Protein AF-A0A327NCF7-F1 (afdb_monomer_lite)

Sequence (294 aa):
MFQLGKGQTLTYLNKPFIVSQYIIDYLRSELEKAQFEKASQLAFLPQVDHVIPIYHAEGWQNRRAEEVQQLLDWIKTNCRPDYAPERLEWERNQKAEEQPLFSDKEKLKSSFLDTMLLANRPNRVLISDDMIWYKSSFDQHIVSITSEYFLRTTKNEIFQSSLWLKLVRLNFRGLTLTGDQVYQCFSNNKLLISNTNDFRKSQFSVEARYNPNTRNIITISIFLKNLYADNLKFDYKRQISRDFLLGTLKGVPLNYIEQLKSLIKTGFKFLPLEKEAVCEDIELVLSIIHNSNK

pLDDT: mean 73.12, std 18.42, range [22.61, 97.25]

Radius of gyration: 23.89 Å; chains: 1; bounding box: 50×48×70 Å

Foldseek 3Di:
DADPDPDDDPPPDQQQAEAEVLVLVVLVVQLVCLVPPPDDQWDWDDDPPDIDIDGDDPCNSVVSNVVSVVVSVCCVRRYDYDHLPVVVVVVVVPPDDPDPPDDVVVSVVVRVVRLVSVCPDPPHHREDPPPVPVVPDDDPPDDHQYPQNVCCVPPVVCCVPPVVLVCLLSLPAQHPDALVRLLVLCVVPVDPPDPSRSNVSCLRNQACVGHVDLCSLRSLLSNLLVLLVDPDDPVSSLVVLLVSLLRRCQPPDPVSLVVSLVSLCVSCVVPVVSSVSSVVSNVVSVVVNVVVVD

Organism: NCBI:txid2183553

InterPro domains:
  IPR048987 PIN domain associated with the TPR-GreAB-C-PIN system [PF20698] (8-135)

Secondary structure (DSSP, 8-state):
-----S-----SSSS-EEEEHHHHHHHHHHHHHHHHS---SEEEEE-SS-EEEEEPPTTHHHHHHHHHHHHHHHHHHHEEEE--THHHHHHHHS------TT-HHHHHHHHHHHHHHHHTSTT-------HHHHTTSS-TT--PPPHHHHHHHHSHHHIIIIIHHHHHHTT--S----HHHHHHHHHHT--TT-TT-HHHHHHTTTSTTT---TTHHHHHHHHHHHHHHSS--HHHHHHHHHHHHHHHSTT--HHHHHHHHHHHHHHTTT-HHHHHHHHHHHHHHHHHHHHHT-

Structure (mmCIF, N/CA/C/O backbone):
data_AF-A0A327NCF7-F1
#
_entry.id   AF-A0A327NCF7-F1
#
loop_
_atom_site.group_PDB
_atom_site.id
_atom_site.type_symbol
_atom_site.label_atom_id
_atom_site.label_alt_id
_atom_site.label_comp_id
_atom_site.label_asym_id
_atom_site.label_entity_id
_atom_site.label_seq_id
_atom_site.pdbx_PDB_ins_code
_atom_site.Cartn_x
_atom_site.Cartn_y
_atom_site.Cartn_z
_atom_site.occupancy
_atom_site.B_iso_or_equiv
_atom_site.auth_seq_id
_atom_site.auth_comp_id
_atom_site.auth_asym_id
_atom_site.auth_atom_id
_atom_site.pdbx_PDB_model_num
ATOM 1 N N . MET A 1 1 ? -10.449 7.576 8.946 1.00 22.70 1 MET A N 1
ATOM 2 C CA . MET A 1 1 ? -11.869 7.358 8.602 1.00 22.70 1 MET A CA 1
ATOM 3 C C . MET A 1 1 ? -11.904 6.368 7.449 1.00 22.70 1 MET A C 1
ATOM 5 O O . MET A 1 1 ? -11.453 6.706 6.362 1.00 22.70 1 MET A O 1
ATOM 9 N N . PHE A 1 2 ? -12.300 5.124 7.713 1.00 23.47 2 PHE A N 1
ATOM 10 C CA . PHE A 1 2 ? -12.325 4.057 6.712 1.00 23.47 2 PHE A CA 1
ATOM 11 C C . PHE A 1 2 ? -13.783 3.731 6.380 1.00 23.47 2 PHE A C 1
ATOM 13 O O . PHE A 1 2 ? -14.532 3.300 7.250 1.00 23.47 2 PHE A O 1
ATOM 20 N N . GLN A 1 3 ? -14.186 3.954 5.129 1.00 22.61 3 GLN A N 1
ATOM 21 C CA 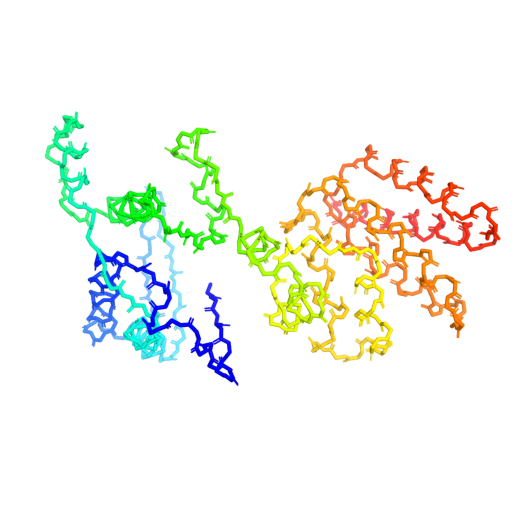. GLN A 1 3 ? -15.442 3.446 4.580 1.00 22.61 3 GLN A CA 1
ATOM 22 C C . GLN A 1 3 ? -15.140 2.160 3.805 1.00 22.61 3 GLN A C 1
ATOM 24 O O . GLN A 1 3 ? -14.493 2.194 2.760 1.00 22.61 3 GLN A O 1
ATOM 29 N N . LEU A 1 4 ? -15.631 1.021 4.299 1.00 31.55 4 LEU A N 1
ATOM 30 C CA . LEU A 1 4 ? -15.815 -0.169 3.471 1.00 31.55 4 LEU A CA 1
ATOM 31 C C . LEU A 1 4 ? -17.080 0.058 2.638 1.00 31.55 4 LEU A C 1
ATOM 33 O O . LEU A 1 4 ? -18.186 0.141 3.171 1.00 31.55 4 LEU A O 1
ATOM 37 N N . GLY A 1 5 ? -16.895 0.233 1.329 1.00 29.36 5 GLY A N 1
ATOM 38 C CA . GLY A 1 5 ? -17.976 0.500 0.388 1.00 29.36 5 GLY A CA 1
ATOM 39 C C . GLY A 1 5 ? -19.087 -0.549 0.470 1.00 29.36 5 GLY A C 1
ATOM 40 O O . GLY A 1 5 ? -18.836 -1.753 0.396 1.00 29.36 5 GLY A O 1
ATOM 41 N N . LYS A 1 6 ? -20.327 -0.064 0.596 1.00 34.16 6 LYS A N 1
ATOM 42 C CA . LYS A 1 6 ? -21.563 -0.832 0.411 1.00 34.16 6 LYS A CA 1
ATOM 43 C C . LYS A 1 6 ? -21.493 -1.548 -0.944 1.00 34.16 6 LYS A C 1
ATOM 45 O O . LYS A 1 6 ? -21.472 -0.884 -1.976 1.00 34.16 6 LYS A O 1
ATOM 50 N N . GLY A 1 7 ? -21.442 -2.883 -0.951 1.00 37.62 7 GLY A N 1
ATOM 51 C CA . GLY A 1 7 ? -21.518 -3.619 -2.216 1.00 37.62 7 GLY A CA 1
ATOM 52 C C . GLY A 1 7 ? -21.254 -5.125 -2.234 1.00 37.62 7 GLY A C 1
ATOM 53 O O . GLY A 1 7 ? -21.611 -5.733 -3.236 1.00 37.62 7 GLY A O 1
ATOM 54 N N . GLN A 1 8 ? -20.670 -5.765 -1.209 1.00 33.88 8 GLN A N 1
ATOM 55 C CA . GLN A 1 8 ? -20.545 -7.239 -1.172 1.00 33.88 8 GLN A CA 1
ATOM 56 C C . GLN A 1 8 ? -20.656 -7.791 0.257 1.00 33.88 8 GLN A C 1
ATOM 58 O O . GLN A 1 8 ? -19.862 -7.446 1.128 1.00 33.88 8 GLN A O 1
ATOM 63 N N . THR A 1 9 ? -21.640 -8.664 0.481 1.00 34.03 9 THR A N 1
ATOM 64 C CA . THR A 1 9 ? -21.879 -9.365 1.750 1.00 34.03 9 THR A CA 1
ATOM 65 C C . THR A 1 9 ? -20.915 -10.548 1.873 1.00 34.03 9 THR A C 1
ATOM 67 O O . THR A 1 9 ? -20.909 -11.432 1.018 1.00 34.03 9 THR A O 1
ATOM 70 N N . LEU A 1 10 ? -20.092 -10.580 2.925 1.00 36.88 10 LEU A N 1
ATOM 71 C CA . LEU A 1 10 ? -19.268 -11.743 3.270 1.00 36.88 10 LEU A CA 1
ATOM 72 C C . LEU A 1 10 ? -20.152 -12.761 4.009 1.00 36.88 10 LEU A C 1
ATOM 74 O O . LEU A 1 10 ? -20.489 -12.569 5.170 1.00 36.88 10 LEU A O 1
ATOM 78 N N . THR A 1 11 ? -20.567 -13.823 3.317 1.00 36.91 11 THR A N 1
ATOM 79 C CA . THR A 1 11 ? -21.619 -14.768 3.747 1.00 36.91 11 THR A CA 1
ATOM 80 C C . THR A 1 11 ? -21.167 -15.911 4.663 1.00 36.91 11 THR A C 1
ATOM 82 O O . THR A 1 11 ? -21.963 -16.799 4.956 1.00 36.91 11 THR A O 1
ATOM 85 N N . TYR A 1 12 ? -19.915 -15.939 5.122 1.00 45.88 12 TYR A N 1
ATOM 86 C CA . TYR A 1 12 ? -19.388 -17.072 5.889 1.00 45.88 12 TYR A CA 1
ATOM 87 C C . TYR A 1 12 ? -19.063 -16.648 7.326 1.00 45.88 12 TYR A C 1
ATOM 89 O O . TYR A 1 12 ? -18.102 -15.915 7.544 1.00 45.88 12 TYR A O 1
ATOM 97 N N . LEU A 1 13 ? -19.864 -17.176 8.268 1.00 46.22 13 LEU A N 1
ATOM 98 C CA . LEU A 1 13 ? -20.022 -16.851 9.700 1.00 46.22 13 LEU A CA 1
ATOM 99 C C . LEU A 1 13 ? -21.077 -15.760 9.941 1.00 46.22 13 LEU A C 1
ATOM 101 O O . LEU A 1 13 ? -20.915 -14.617 9.529 1.00 46.22 13 LEU A O 1
ATOM 105 N N . ASN A 1 14 ? -22.162 -16.101 10.647 1.00 52.44 14 ASN A N 1
ATOM 106 C CA . ASN A 1 14 ? -23.084 -15.107 11.202 1.00 52.44 14 ASN A CA 1
ATOM 107 C C . ASN A 1 14 ? -22.283 -14.217 12.170 1.00 52.44 14 ASN A C 1
ATOM 109 O O . ASN A 1 14 ? -22.059 -14.614 13.310 1.00 52.44 14 ASN A O 1
ATOM 113 N N . LYS A 1 15 ? -21.842 -13.042 11.694 1.00 60.16 15 LYS A N 1
ATOM 114 C CA . LYS A 1 15 ? -21.014 -12.049 12.406 1.00 60.16 15 LYS A CA 1
ATOM 115 C C . LYS A 1 15 ? -19.589 -12.537 12.732 1.00 60.16 15 LYS A C 1
ATOM 117 O O . LYS A 1 15 ? -19.309 -12.878 13.880 1.00 60.16 15 LYS A O 1
ATOM 122 N N . PRO A 1 16 ? -18.668 -12.563 11.749 1.00 53.78 16 PRO A N 1
ATOM 123 C CA . PRO A 1 16 ? -17.299 -13.051 11.950 1.00 53.78 16 PRO A CA 1
ATOM 124 C C . PRO A 1 16 ? -16.459 -12.152 12.866 1.00 53.78 16 PRO A C 1
ATOM 126 O O . PRO A 1 16 ? -15.438 -12.594 13.387 1.00 53.78 16 PRO A O 1
ATOM 129 N N . PHE A 1 17 ? -16.855 -10.890 13.038 1.00 58.25 17 PHE A N 1
ATOM 130 C CA . PHE A 1 17 ? -16.074 -9.904 13.771 1.00 58.25 17 PHE A CA 1
ATOM 131 C C . PHE A 1 17 ? -16.506 -9.833 15.228 1.00 58.25 17 PHE A C 1
ATOM 133 O O . PHE A 1 17 ? -17.687 -9.964 15.548 1.00 58.25 17 PHE A O 1
ATOM 140 N N . ILE A 1 18 ? -15.552 -9.585 16.118 1.00 62.47 18 ILE A N 1
ATOM 141 C CA . ILE A 1 18 ? -15.825 -9.363 17.533 1.00 62.47 18 ILE A CA 1
ATOM 142 C C . ILE A 1 18 ? -15.419 -7.943 17.871 1.00 62.47 18 ILE A C 1
ATOM 144 O O . ILE A 1 18 ? -14.345 -7.491 17.483 1.00 62.47 18 ILE A O 1
ATOM 148 N N . VAL A 1 19 ? -16.303 -7.240 18.563 1.00 65.12 19 VAL A N 1
ATOM 149 C CA . VAL A 1 19 ? -16.092 -5.858 18.983 1.00 65.12 19 VAL A CA 1
ATOM 150 C C . VAL A 1 19 ? -16.253 -5.785 20.494 1.00 65.12 19 VAL A C 1
ATOM 152 O O . VAL A 1 19 ? -17.126 -6.453 21.054 1.00 65.12 19 VAL A O 1
ATOM 155 N N . SER A 1 20 ? -15.419 -4.987 21.159 1.00 71.94 20 SER A N 1
ATOM 156 C CA . SER A 1 20 ? -15.627 -4.728 22.582 1.00 71.94 20 SER A CA 1
ATOM 157 C C . SER A 1 20 ? -16.963 -4.018 22.793 1.00 71.94 20 SER A C 1
ATOM 159 O O . SER A 1 20 ? -17.280 -3.061 22.078 1.00 71.94 20 SER A O 1
ATOM 161 N N . GLN A 1 21 ? -17.715 -4.438 23.812 1.00 77.88 21 GLN A N 1
ATOM 162 C CA . GLN A 1 21 ? -18.885 -3.690 24.266 1.00 77.88 21 GLN A CA 1
ATOM 163 C C . GLN A 1 21 ? -18.529 -2.230 24.601 1.00 77.88 21 GLN A C 1
ATOM 165 O O . GLN A 1 21 ? -19.312 -1.334 24.306 1.00 77.88 21 GLN A O 1
ATOM 170 N N . TYR A 1 22 ? -17.317 -1.972 25.097 1.00 70.88 22 TYR A N 1
ATOM 171 C CA . TYR A 1 22 ? -16.835 -0.624 25.388 1.00 70.88 22 TYR A CA 1
ATOM 172 C C . TYR A 1 22 ? -16.831 0.289 24.155 1.00 70.88 22 TYR A C 1
ATOM 174 O O . TYR A 1 22 ? -17.235 1.446 24.233 1.00 70.88 22 TYR A O 1
ATOM 182 N N . ILE A 1 23 ? -16.422 -0.232 22.992 1.00 69.50 23 ILE A N 1
ATOM 183 C CA . ILE A 1 23 ? -16.437 0.525 21.730 1.00 69.50 23 ILE A CA 1
ATOM 184 C C . ILE A 1 23 ? -17.878 0.847 21.325 1.00 69.50 23 ILE A C 1
ATOM 186 O O . ILE A 1 23 ? -18.154 1.951 20.860 1.00 69.50 23 ILE A O 1
ATOM 190 N N . ILE A 1 24 ? -18.804 -0.094 21.520 1.00 78.88 24 ILE A N 1
ATOM 191 C CA . ILE A 1 24 ? -20.228 0.132 21.244 1.00 78.88 24 ILE A CA 1
ATOM 192 C C . ILE A 1 24 ? -20.774 1.238 22.150 1.00 78.88 24 ILE A C 1
ATOM 194 O O . ILE A 1 24 ? -21.458 2.140 21.668 1.00 78.88 24 ILE A O 1
ATOM 198 N N . ASP A 1 25 ? -20.462 1.187 23.441 1.00 77.56 25 ASP A N 1
ATOM 199 C CA . ASP A 1 25 ? -20.943 2.162 24.419 1.00 77.56 25 ASP A CA 1
ATOM 200 C C . ASP A 1 25 ? -20.330 3.550 24.180 1.00 77.56 25 ASP A C 1
ATOM 202 O O . ASP A 1 25 ? -21.032 4.559 24.248 1.00 77.56 25 ASP A O 1
ATOM 206 N N . TYR A 1 26 ? -19.056 3.609 23.784 1.00 73.94 26 TYR A N 1
ATOM 207 C CA . TYR A 1 26 ? -18.404 4.844 23.350 1.00 73.94 26 TYR A CA 1
ATOM 208 C C . TYR A 1 26 ? -19.098 5.460 22.133 1.00 73.94 26 TYR A C 1
ATOM 210 O O . TYR A 1 26 ? -19.444 6.639 22.153 1.00 73.94 26 TYR A O 1
ATOM 218 N N . LEU A 1 27 ? -19.350 4.669 21.087 1.00 73.44 27 LEU A N 1
ATOM 219 C CA . LEU A 1 27 ? -20.022 5.158 19.882 1.00 73.44 27 LEU A CA 1
ATOM 220 C C . LEU A 1 27 ? -21.450 5.632 20.174 1.00 73.44 27 LEU A C 1
ATOM 222 O O . LEU A 1 27 ? -21.890 6.617 19.590 1.00 73.44 27 LEU A O 1
ATOM 226 N N . ARG A 1 28 ? -22.162 4.986 21.105 1.00 83.50 28 ARG A N 1
ATOM 227 C CA . ARG A 1 28 ? -23.470 5.466 21.580 1.00 83.50 28 ARG A CA 1
ATOM 228 C C . ARG A 1 28 ? -23.360 6.813 22.284 1.00 83.50 28 ARG A C 1
ATOM 230 O O . ARG A 1 28 ? -24.124 7.714 21.965 1.00 83.50 28 ARG A O 1
ATOM 237 N N . SER A 1 29 ? -22.381 6.975 23.171 1.00 75.56 29 SER A N 1
ATOM 238 C CA . SER A 1 29 ? -22.137 8.257 23.837 1.00 75.56 29 SER A CA 1
ATOM 239 C C . SER A 1 29 ? -21.769 9.361 22.839 1.00 75.56 29 SER A C 1
ATOM 241 O O . SER A 1 29 ? -22.252 10.484 22.953 1.00 75.56 29 SER A O 1
ATOM 243 N N . GLU A 1 30 ? -20.951 9.059 21.829 1.00 73.94 30 GLU A N 1
ATOM 244 C CA . GLU A 1 30 ? -20.604 10.019 20.775 1.00 73.94 30 GLU A CA 1
ATOM 245 C C . GLU A 1 30 ? -21.800 10.380 19.891 1.00 73.94 30 GLU A C 1
ATOM 247 O O . GLU A 1 30 ? -21.925 11.535 19.483 1.00 73.94 30 GLU A O 1
ATOM 252 N N . LEU A 1 31 ? -22.696 9.425 19.624 1.00 80.12 31 LEU A N 1
ATOM 253 C CA . LEU A 1 31 ? -23.949 9.685 18.921 1.00 80.12 31 LEU A CA 1
ATOM 254 C C . LEU A 1 31 ? -24.852 10.618 19.732 1.00 80.12 31 LEU A C 1
ATOM 256 O O . LEU A 1 31 ? -25.355 11.595 19.185 1.00 80.12 31 LEU A O 1
ATOM 260 N N . GLU A 1 32 ? -25.018 10.352 21.028 1.00 82.81 32 GLU A N 1
ATOM 261 C CA . GLU A 1 32 ? -25.791 11.209 21.931 1.00 82.81 32 GLU A CA 1
ATOM 262 C C . GLU A 1 32 ? -25.210 12.627 21.963 1.00 82.81 32 GLU A C 1
ATOM 264 O O . GLU A 1 32 ? -25.936 13.596 21.751 1.00 82.81 32 GLU A O 1
ATOM 269 N N . LYS A 1 33 ? -23.890 12.774 22.121 1.00 77.94 33 LYS A N 1
ATOM 270 C CA . LYS A 1 33 ? -23.242 14.093 22.045 1.00 77.94 33 LYS A CA 1
ATOM 271 C C . LYS A 1 33 ? -23.511 14.776 20.712 1.00 77.94 33 LYS A C 1
ATOM 273 O O . LYS A 1 33 ? -23.919 15.928 20.702 1.00 77.94 33 LYS A O 1
ATOM 278 N N . ALA A 1 34 ? -23.342 14.076 19.594 1.00 77.81 34 ALA A N 1
ATOM 279 C CA . ALA A 1 34 ? -23.573 14.655 18.275 1.00 77.81 34 ALA A CA 1
ATOM 280 C C . ALA A 1 34 ? -25.042 15.067 18.042 1.00 77.81 34 ALA A C 1
ATOM 282 O O . ALA A 1 34 ? -25.286 15.973 17.251 1.00 77.81 34 ALA A O 1
ATOM 283 N N . GLN A 1 35 ? -26.003 14.427 18.719 1.00 81.62 35 GLN A N 1
ATOM 284 C CA . GLN A 1 35 ? -27.433 14.750 18.642 1.00 81.62 35 GLN A CA 1
ATOM 285 C C . GLN A 1 35 ? -27.856 15.889 19.583 1.00 81.62 35 GLN A C 1
ATOM 287 O O . GLN A 1 35 ? -28.770 16.642 19.245 1.00 81.62 35 GLN A O 1
ATOM 292 N N . PHE A 1 36 ? -27.225 16.010 20.755 1.00 80.50 36 PHE A N 1
ATOM 293 C CA . PHE A 1 36 ? -27.622 16.961 21.801 1.00 80.50 36 PHE A CA 1
ATOM 294 C C . PHE A 1 36 ? -26.697 18.182 21.935 1.00 80.50 36 PHE A C 1
ATOM 296 O O . PHE A 1 36 ? -27.088 19.178 22.549 1.00 80.50 36 PHE A O 1
ATOM 303 N N . GLU A 1 37 ? -25.487 18.155 21.369 1.00 76.69 37 GLU A N 1
ATOM 304 C CA . GLU A 1 37 ? -24.625 19.336 21.280 1.00 76.69 37 GLU A CA 1
ATOM 305 C C . GLU A 1 37 ? -25.273 20.390 20.375 1.00 76.69 37 GLU A C 1
ATOM 307 O O . GLU A 1 37 ? -25.764 20.099 19.288 1.00 76.69 37 GLU A O 1
ATOM 312 N N . LYS A 1 38 ? -25.254 21.657 20.804 1.00 67.44 38 LYS A N 1
ATOM 313 C CA . LYS A 1 38 ? -25.729 22.758 19.958 1.00 67.44 38 LYS A CA 1
ATOM 314 C C . LYS A 1 38 ? -24.855 22.860 18.714 1.00 67.44 38 LYS A C 1
ATOM 316 O O . LYS A 1 38 ? -23.631 22.887 18.840 1.00 67.44 38 LYS A O 1
ATOM 321 N N . ALA A 1 39 ? -25.477 22.992 17.544 1.00 65.88 39 ALA A N 1
ATOM 322 C CA . ALA A 1 39 ? -24.785 23.267 16.290 1.00 65.88 39 ALA A CA 1
ATOM 323 C C . ALA A 1 39 ? -23.953 24.538 16.411 1.00 65.88 39 ALA A C 1
ATOM 325 O O . ALA A 1 39 ? -24.483 25.647 16.419 1.00 65.88 39 ALA A O 1
ATOM 326 N N . SER A 1 40 ? -22.639 24.355 16.520 1.00 64.75 40 SER A N 1
ATOM 327 C CA . SER A 1 40 ? -21.674 25.440 16.499 1.00 64.75 40 SER A CA 1
ATOM 328 C C . SER A 1 40 ? -20.803 25.313 15.261 1.00 64.75 40 SER A C 1
ATOM 330 O O . SER A 1 40 ? -20.207 24.268 15.004 1.00 64.75 40 SER A O 1
ATOM 332 N N . GLN A 1 41 ? -20.710 26.401 14.500 1.00 68.81 41 GLN A N 1
ATOM 333 C CA . GLN A 1 41 ? -19.754 26.531 13.398 1.00 68.81 41 GLN A CA 1
ATOM 334 C C . GLN A 1 41 ? -18.324 26.763 13.909 1.00 68.81 41 GLN A C 1
ATOM 336 O O . GLN A 1 41 ? -17.382 26.735 13.122 1.00 68.81 41 GLN A O 1
ATOM 341 N N . LEU A 1 42 ? -18.158 26.987 15.217 1.00 64.06 42 LEU A N 1
ATOM 342 C CA . LEU A 1 42 ? -16.885 27.299 15.851 1.00 64.06 42 LEU A CA 1
ATOM 343 C C . LEU A 1 42 ? -16.733 26.522 17.162 1.00 64.06 42 LEU A C 1
ATOM 345 O O . LEU A 1 42 ? -17.545 26.662 18.078 1.00 64.06 42 LEU A O 1
ATOM 349 N N . ALA A 1 43 ? -15.679 25.725 17.264 1.00 66.31 43 ALA A N 1
ATOM 350 C CA . ALA A 1 43 ? -15.241 25.112 18.509 1.00 66.31 43 ALA A CA 1
ATOM 351 C C . ALA A 1 43 ? -13.879 25.682 18.915 1.00 66.31 43 ALA A C 1
ATOM 353 O O . ALA A 1 43 ? -13.097 26.117 18.073 1.00 66.31 43 ALA A O 1
ATOM 354 N N . PHE A 1 44 ? -13.592 25.678 20.211 1.00 65.06 44 PHE A N 1
ATOM 355 C CA . PHE A 1 44 ? -12.312 26.123 20.748 1.00 65.06 44 PHE A CA 1
ATOM 356 C C . PHE A 1 44 ? -11.616 24.933 21.391 1.00 65.06 44 PHE A C 1
ATOM 358 O O . PHE A 1 44 ? -12.180 24.300 22.282 1.00 65.06 44 PHE A O 1
ATOM 365 N N . LEU A 1 45 ? -10.399 24.633 20.941 1.00 63.19 45 LEU A N 1
ATOM 366 C CA . LEU A 1 45 ? -9.542 23.642 21.576 1.00 63.19 45 LEU A CA 1
ATOM 367 C C . LEU A 1 45 ? -8.525 24.376 22.463 1.00 63.19 45 LEU A C 1
ATOM 369 O O . LEU A 1 45 ? -7.577 24.960 21.927 1.00 63.19 45 LEU A O 1
ATOM 373 N N . PRO A 1 46 ? -8.716 24.399 23.794 1.00 46.28 46 PRO A N 1
ATOM 374 C CA . PRO A 1 46 ? -7.745 24.999 24.695 1.00 46.28 46 PRO A CA 1
ATOM 375 C C . PRO A 1 46 ? -6.479 24.133 24.754 1.00 46.28 46 PRO A C 1
ATOM 377 O O . PRO A 1 46 ? -6.544 22.940 25.053 1.00 46.28 46 PRO A O 1
ATOM 380 N N . GLN A 1 47 ? -5.328 24.737 24.472 1.00 65.62 47 GLN A N 1
ATOM 381 C CA . GLN A 1 47 ? -4.003 24.203 24.782 1.00 65.62 47 GLN A CA 1
ATOM 382 C C . GLN A 1 47 ? -3.387 24.983 25.950 1.00 65.62 47 GLN A C 1
ATOM 384 O O . GLN A 1 47 ? -3.944 25.975 26.417 1.00 65.62 47 GLN A O 1
ATOM 389 N N . VAL A 1 48 ? -2.249 24.501 26.454 1.00 65.25 48 VAL A N 1
ATOM 390 C CA . VAL A 1 48 ? -1.582 25.047 27.652 1.00 65.25 48 VAL A CA 1
ATOM 391 C C . VAL A 1 48 ? -1.176 26.518 27.470 1.00 65.25 48 VAL A C 1
ATOM 393 O O . VAL A 1 48 ? -1.126 27.264 28.442 1.00 65.25 48 VAL A O 1
ATOM 396 N N . ASP A 1 49 ? -0.921 26.941 26.235 1.00 64.75 49 ASP A N 1
ATOM 397 C CA . ASP A 1 49 ? -0.359 28.242 25.868 1.00 64.75 49 ASP A CA 1
ATOM 398 C C . ASP A 1 49 ? -1.212 29.041 24.864 1.00 64.75 49 ASP A C 1
ATOM 400 O O . ASP A 1 49 ? -1.025 30.250 24.733 1.00 64.75 49 ASP A O 1
ATOM 404 N N . HIS A 1 50 ? -2.166 28.414 24.170 1.00 63.69 50 HIS A N 1
ATOM 405 C CA . HIS A 1 50 ? -3.046 29.096 23.217 1.00 63.69 50 HIS A CA 1
ATOM 406 C C . HIS A 1 50 ? -4.376 28.360 23.001 1.00 63.69 50 HIS A C 1
ATOM 408 O O . HIS A 1 50 ? -4.561 27.220 23.419 1.00 63.69 50 HIS A O 1
ATOM 414 N N . VAL A 1 51 ? -5.326 29.015 22.331 1.00 70.56 51 VAL A N 1
ATOM 415 C CA . VAL A 1 51 ? -6.617 28.425 21.949 1.00 70.56 51 VAL A CA 1
ATOM 416 C C . VAL A 1 51 ? -6.668 28.292 20.434 1.00 70.56 51 VAL A C 1
ATOM 418 O O . VAL A 1 51 ? -6.495 29.280 19.722 1.00 70.56 51 VAL A O 1
ATOM 421 N N . ILE A 1 52 ? -6.932 27.082 19.938 1.00 66.31 52 ILE A N 1
ATOM 422 C CA . ILE A 1 52 ? -7.074 26.826 18.501 1.00 66.31 52 ILE A CA 1
ATOM 423 C C . ILE A 1 52 ? -8.565 26.881 18.135 1.00 66.31 52 ILE A C 1
ATOM 425 O O . ILE A 1 52 ? -9.332 26.043 18.623 1.00 66.31 52 ILE A O 1
ATOM 429 N N . PRO A 1 53 ? -9.006 27.832 17.288 1.00 59.84 53 PRO A N 1
ATOM 430 C CA . PRO A 1 53 ? -10.357 27.821 16.745 1.00 59.84 53 PRO A CA 1
ATOM 431 C C . PRO A 1 53 ? -10.490 26.727 15.678 1.00 59.84 53 PRO A C 1
ATOM 433 O O . PRO A 1 53 ? -9.689 26.633 14.749 1.00 59.84 53 PRO A O 1
ATOM 436 N N . ILE A 1 54 ? -11.529 25.908 15.800 1.00 69.56 54 ILE A N 1
ATOM 437 C CA . ILE A 1 54 ? -11.900 24.867 14.845 1.00 69.56 54 ILE A CA 1
ATOM 438 C C . ILE A 1 54 ? -13.197 25.304 14.175 1.00 69.56 54 ILE A C 1
ATOM 440 O O . ILE A 1 54 ? -14.227 25.445 14.831 1.00 69.56 54 ILE A O 1
ATOM 444 N N . TYR A 1 55 ? -13.142 25.506 12.862 1.00 70.62 55 TYR A N 1
ATOM 445 C CA . TYR A 1 55 ? -14.308 25.873 12.069 1.00 70.62 55 TYR A CA 1
ATOM 446 C C . TYR A 1 55 ? -14.979 24.619 11.513 1.00 70.62 55 TYR A C 1
ATOM 448 O O . TYR A 1 55 ? -14.348 23.809 10.830 1.00 70.62 55 TYR A O 1
ATOM 456 N N . HIS A 1 56 ? -16.267 24.468 11.792 1.00 71.75 56 HIS A N 1
ATOM 457 C CA . HIS A 1 56 ? -17.081 23.369 11.297 1.00 71.75 56 HIS A CA 1
ATOM 458 C C . HIS A 1 56 ? -17.942 23.837 10.125 1.00 71.75 56 HIS A C 1
ATOM 460 O O . HIS A 1 56 ? -18.562 24.898 10.172 1.00 71.75 56 HIS A O 1
ATOM 466 N N . ALA A 1 57 ? -17.997 23.023 9.070 1.00 71.94 57 ALA A N 1
ATOM 467 C CA . ALA A 1 57 ? -18.902 23.264 7.953 1.00 71.94 57 ALA A CA 1
ATOM 468 C C . ALA A 1 57 ? -20.372 23.170 8.401 1.00 71.94 57 ALA A C 1
ATOM 470 O O . ALA A 1 57 ? -20.704 22.455 9.352 1.00 71.94 57 ALA A O 1
ATOM 471 N N . GLU A 1 58 ? -21.271 23.843 7.682 1.00 72.38 58 GLU A N 1
ATOM 472 C CA . GLU A 1 58 ? -22.708 23.717 7.933 1.00 72.38 58 GLU A CA 1
ATOM 473 C C . GLU A 1 58 ? -23.166 22.254 7.857 1.00 72.38 58 GLU A C 1
ATOM 475 O O . GLU A 1 58 ? -22.765 21.486 6.977 1.00 72.38 58 GLU A O 1
ATOM 480 N N . GLY A 1 59 ? -23.987 21.852 8.828 1.00 72.06 59 GLY A N 1
ATOM 481 C CA . GLY A 1 59 ? -24.465 20.476 8.950 1.00 72.06 59 GLY A CA 1
ATOM 482 C C . GLY A 1 59 ? -23.410 19.458 9.404 1.00 72.06 59 GLY A C 1
ATOM 483 O O . GLY A 1 59 ? -23.689 18.262 9.355 1.00 72.06 59 GLY A O 1
ATOM 484 N N . TRP A 1 60 ? -22.222 19.884 9.859 1.00 71.88 60 TRP A N 1
ATOM 485 C CA . TRP A 1 60 ? -21.171 18.978 10.349 1.00 71.88 60 TRP A CA 1
ATOM 486 C C . TRP A 1 60 ? -21.653 18.034 11.459 1.00 71.88 60 TRP A C 1
ATOM 488 O O . TRP A 1 60 ? -21.362 16.843 11.399 1.00 71.88 60 TRP A O 1
ATOM 498 N N . GLN A 1 61 ? -22.439 18.523 12.424 1.00 71.44 61 GLN A N 1
ATOM 499 C CA . GLN A 1 61 ? -22.988 17.676 13.493 1.00 71.44 61 GLN A CA 1
ATOM 500 C C . GLN A 1 61 ? -23.945 16.608 12.970 1.00 71.44 61 GLN A C 1
ATOM 502 O O . GLN A 1 61 ? -23.823 15.450 13.354 1.00 71.44 61 GLN A O 1
ATOM 507 N N . ASN A 1 62 ? -24.835 16.965 12.039 1.00 76.75 62 ASN A N 1
ATOM 508 C CA . ASN A 1 62 ? -25.750 16.004 11.423 1.00 76.75 62 ASN A CA 1
ATOM 509 C C . ASN A 1 62 ? -24.978 14.920 10.663 1.00 76.75 62 ASN A C 1
ATOM 511 O O . ASN A 1 62 ? -25.298 13.744 10.791 1.00 76.75 62 ASN A O 1
ATOM 515 N N . ARG A 1 63 ? -23.918 15.300 9.933 1.00 72.31 63 ARG A N 1
ATOM 516 C CA . ARG A 1 63 ? -23.035 14.338 9.252 1.00 72.31 63 ARG A CA 1
ATOM 517 C C . ARG A 1 63 ? -22.293 13.447 10.243 1.00 72.31 63 ARG A C 1
ATOM 519 O O . ARG A 1 63 ? -22.253 12.242 10.045 1.00 72.31 63 ARG A O 1
ATOM 526 N N . ARG A 1 64 ? -21.756 14.012 11.328 1.00 70.81 64 ARG A N 1
ATOM 527 C CA . ARG A 1 64 ? -21.092 13.250 12.398 1.00 70.81 64 ARG A CA 1
ATOM 528 C C . ARG A 1 64 ? -22.052 12.246 13.039 1.00 70.81 64 ARG A C 1
ATOM 530 O O . ARG A 1 64 ? -21.690 11.086 13.198 1.00 70.81 64 ARG A O 1
ATOM 537 N N . ALA A 1 65 ? -23.270 12.667 13.377 1.00 77.31 65 ALA A N 1
ATOM 538 C CA . ALA A 1 65 ? -24.292 11.782 13.928 1.00 77.31 65 ALA A CA 1
ATOM 539 C C . ALA A 1 65 ? -24.657 10.666 12.935 1.00 77.31 65 ALA A C 1
ATOM 541 O O . ALA A 1 65 ? -24.729 9.501 13.317 1.00 77.31 65 ALA A O 1
ATOM 542 N N . GLU A 1 66 ? -24.822 11.002 11.653 1.00 74.25 66 GLU A N 1
ATOM 543 C CA . GLU A 1 66 ? -25.096 10.028 10.595 1.00 74.25 66 GLU A CA 1
ATOM 544 C C . GLU A 1 66 ? -23.949 9.017 10.432 1.00 74.25 66 GLU A C 1
ATOM 546 O O . GLU A 1 66 ? -24.193 7.815 10.363 1.00 74.25 66 GLU A O 1
ATOM 551 N N . GLU A 1 67 ? -22.695 9.471 10.429 1.00 69.88 67 GLU A N 1
ATOM 552 C CA . GLU A 1 67 ? -21.509 8.613 10.341 1.00 69.88 67 GLU A CA 1
ATOM 553 C C . GLU A 1 67 ? -21.417 7.638 11.522 1.00 69.88 67 GLU A C 1
ATOM 555 O O . GLU A 1 67 ? -21.197 6.438 11.327 1.00 69.88 67 GLU A O 1
ATOM 560 N N . VAL A 1 68 ? -21.619 8.131 12.748 1.00 69.06 68 VAL A N 1
ATOM 561 C CA . VAL A 1 68 ? -21.595 7.299 13.960 1.00 69.06 68 VAL A CA 1
ATOM 562 C C . VAL A 1 68 ? -22.747 6.291 13.951 1.00 69.06 68 VAL A C 1
ATOM 564 O O . VAL A 1 68 ? -22.541 5.118 14.269 1.00 69.06 68 VAL A O 1
ATOM 567 N N . GLN A 1 69 ? -23.941 6.706 13.522 1.00 77.81 69 GLN A N 1
ATOM 568 C CA . GLN A 1 69 ? -25.096 5.820 13.382 1.00 77.81 69 GLN A CA 1
ATOM 569 C C . GLN A 1 69 ? -24.838 4.716 12.343 1.00 77.81 69 GLN A C 1
ATOM 571 O O . GLN A 1 69 ? -25.048 3.538 12.632 1.00 77.81 69 GLN A O 1
ATOM 576 N N . GLN A 1 70 ? -24.304 5.065 11.168 1.00 68.25 70 GLN A N 1
ATOM 577 C CA . GLN A 1 70 ? -23.946 4.092 10.131 1.00 68.25 70 GLN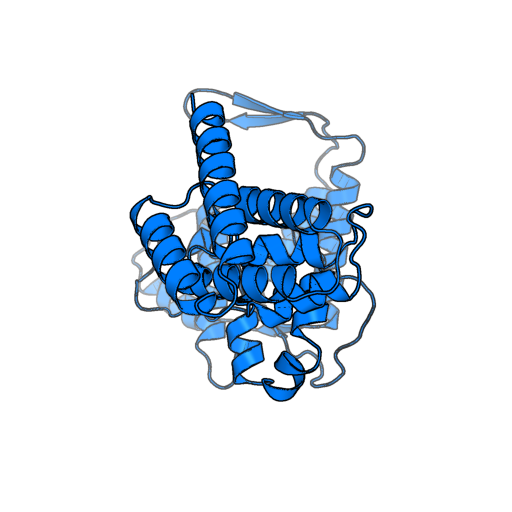 A CA 1
ATOM 578 C C . GLN A 1 70 ? -22.915 3.070 10.632 1.00 68.25 70 GLN A C 1
ATOM 580 O O . GLN A 1 70 ? -23.003 1.885 10.297 1.00 68.25 70 GLN A O 1
ATOM 585 N N . LEU A 1 71 ? -21.953 3.506 11.451 1.00 66.50 71 LEU A N 1
ATOM 586 C CA . LEU A 1 71 ? -20.967 2.620 12.064 1.00 66.50 71 LEU A CA 1
ATOM 587 C C . LEU A 1 71 ? -21.608 1.668 13.085 1.00 66.50 71 LEU A C 1
ATOM 589 O O . LEU A 1 71 ? -21.333 0.467 13.054 1.00 66.50 71 LEU A O 1
ATOM 593 N N . LEU A 1 72 ? -22.492 2.170 13.952 1.00 75.00 72 LEU A N 1
ATOM 594 C CA . LEU A 1 72 ? -23.248 1.350 14.905 1.00 75.00 72 LEU A CA 1
ATOM 595 C C . LEU A 1 72 ? -24.122 0.306 14.196 1.00 75.00 72 LEU A C 1
ATOM 597 O O . LEU A 1 72 ? -24.150 -0.856 14.609 1.00 75.00 72 LEU A O 1
ATOM 601 N N . ASP A 1 73 ? -24.781 0.678 13.099 1.00 78.00 73 ASP A N 1
ATOM 602 C CA . ASP A 1 73 ? -25.598 -0.238 12.297 1.00 78.00 73 ASP A CA 1
ATOM 603 C C . ASP A 1 73 ? -24.748 -1.310 11.606 1.00 78.00 73 ASP A C 1
ATOM 605 O O . ASP A 1 73 ? -25.122 -2.491 11.562 1.00 78.00 73 ASP A O 1
ATOM 609 N N . TRP A 1 74 ? -23.563 -0.931 11.121 1.00 77.31 74 TRP A N 1
ATOM 610 C CA . TRP A 1 74 ? -22.605 -1.881 10.568 1.00 77.31 74 TRP A CA 1
ATOM 611 C C . TRP A 1 74 ? -22.126 -2.868 11.633 1.00 77.31 74 TRP A C 1
ATOM 613 O O . TRP A 1 74 ? -22.159 -4.076 11.395 1.00 77.31 74 TRP A O 1
ATOM 623 N N . ILE A 1 75 ? -21.757 -2.383 12.822 1.00 73.62 75 ILE A N 1
ATOM 624 C CA . ILE A 1 75 ? -21.351 -3.218 13.958 1.00 73.62 75 ILE A CA 1
ATOM 625 C C . ILE A 1 75 ? -22.480 -4.178 14.346 1.00 73.62 75 ILE A C 1
ATOM 627 O O . ILE A 1 75 ? -22.254 -5.378 14.495 1.00 73.62 75 ILE A O 1
ATOM 631 N N . LYS A 1 76 ? -23.718 -3.686 14.448 1.00 80.69 76 LYS A N 1
ATOM 632 C CA . LYS A 1 76 ? -24.894 -4.505 14.772 1.00 80.69 76 LYS A CA 1
ATOM 633 C C . LYS A 1 76 ? -25.110 -5.631 13.762 1.00 80.69 76 LYS A C 1
ATOM 635 O O . LYS A 1 76 ? -25.541 -6.720 14.151 1.00 80.69 76 LYS A O 1
ATOM 640 N N . THR A 1 77 ? -24.816 -5.379 12.491 1.00 72.94 77 THR A N 1
ATOM 641 C CA . THR A 1 77 ? -25.016 -6.333 11.393 1.00 72.94 77 THR A CA 1
ATOM 642 C C . THR A 1 77 ? -23.866 -7.337 11.284 1.00 72.94 77 THR A C 1
ATOM 644 O O . THR A 1 77 ? -24.116 -8.518 11.054 1.00 72.94 77 THR A O 1
ATOM 647 N N . ASN A 1 78 ? -22.621 -6.901 11.497 1.00 64.31 78 ASN A N 1
ATOM 648 C CA . ASN A 1 78 ? -21.420 -7.665 11.139 1.00 64.31 78 ASN A CA 1
ATOM 649 C C . ASN A 1 78 ? -20.603 -8.171 12.338 1.00 64.31 78 ASN A C 1
ATOM 651 O O . ASN A 1 78 ? -19.763 -9.055 12.162 1.00 64.31 78 ASN A O 1
ATOM 655 N N . CYS A 1 79 ? -20.851 -7.657 13.545 1.00 67.44 79 CYS A N 1
ATOM 656 C CA . CYS A 1 79 ? -20.060 -7.970 14.731 1.00 67.44 79 CYS A CA 1
ATOM 657 C C . CYS A 1 79 ? -20.882 -8.637 15.842 1.00 67.44 79 CYS A C 1
ATOM 659 O O . CYS A 1 79 ? -22.082 -8.392 16.023 1.00 67.44 79 CYS A O 1
ATOM 661 N N . ARG A 1 80 ? -20.197 -9.460 16.635 1.00 76.25 80 ARG A N 1
ATOM 662 C CA . ARG A 1 80 ? -20.642 -9.973 17.927 1.00 76.25 80 ARG A CA 1
ATOM 663 C C . ARG A 1 80 ? -19.990 -9.136 19.043 1.00 76.25 80 ARG A C 1
ATOM 665 O O . ARG A 1 80 ? -18.763 -9.051 19.066 1.00 76.25 80 ARG A O 1
ATOM 672 N N . PRO A 1 81 ? -20.766 -8.535 19.959 1.00 78.50 81 PRO A N 1
ATOM 673 C CA . PRO A 1 81 ? -20.200 -7.876 21.131 1.00 78.50 81 PRO A CA 1
ATOM 674 C C . PRO A 1 81 ? -19.565 -8.902 22.073 1.00 78.50 81 PRO A C 1
ATOM 676 O O . PRO A 1 81 ? -20.066 -10.023 22.212 1.00 78.50 81 PRO A O 1
ATOM 679 N N . ASP A 1 82 ? -18.469 -8.522 22.720 1.00 70.56 82 ASP A N 1
ATOM 680 C CA . ASP A 1 82 ? -17.850 -9.313 23.778 1.00 70.56 82 ASP A CA 1
ATOM 681 C C . ASP A 1 82 ? -17.224 -8.418 24.854 1.00 70.56 82 ASP A C 1
ATOM 683 O O . ASP A 1 82 ? -16.912 -7.250 24.614 1.00 70.56 82 ASP A O 1
ATOM 687 N N . TYR A 1 83 ? -17.048 -8.989 26.040 1.00 76.31 83 TYR A N 1
ATOM 688 C CA . TYR A 1 83 ? -16.484 -8.329 27.210 1.00 76.31 83 TYR A CA 1
ATOM 689 C C . TYR A 1 83 ? -15.129 -8.943 27.547 1.00 76.31 83 TYR A C 1
ATOM 691 O O . TYR A 1 83 ? -14.960 -10.165 27.466 1.00 76.31 83 TYR A O 1
ATOM 699 N N . ALA A 1 84 ? -14.185 -8.108 27.974 1.00 70.69 84 ALA A N 1
ATOM 700 C CA . ALA A 1 84 ? -12.930 -8.532 28.585 1.00 70.69 84 ALA A CA 1
ATOM 701 C C . ALA A 1 84 ? -13.012 -8.377 30.120 1.00 70.69 84 ALA A C 1
ATOM 703 O O . ALA A 1 84 ? -12.503 -7.392 30.652 1.00 70.69 84 ALA A O 1
ATOM 704 N N . PRO A 1 85 ? -13.680 -9.285 30.867 1.00 69.88 85 PRO A N 1
ATOM 705 C CA . PRO A 1 85 ? -13.698 -9.256 32.330 1.00 69.88 85 PRO A CA 1
ATOM 706 C C . PRO A 1 85 ? -12.291 -9.269 32.942 1.00 69.88 85 PRO A C 1
ATOM 708 O O . PRO A 1 85 ? -12.097 -8.709 34.016 1.00 69.88 85 PRO A O 1
ATOM 711 N N . GLU A 1 86 ? -11.299 -9.819 32.237 1.00 65.19 86 GLU A N 1
ATOM 712 C CA . GLU A 1 86 ? -9.887 -9.819 32.630 1.00 65.19 86 GLU A CA 1
ATOM 713 C C . GLU A 1 86 ? -9.321 -8.388 32.760 1.00 65.19 86 GLU A C 1
ATOM 715 O O . GLU A 1 86 ? -8.351 -8.167 33.487 1.00 65.19 86 GLU A O 1
ATOM 720 N N . ARG A 1 87 ? -9.948 -7.386 32.118 1.00 69.44 87 ARG A N 1
ATOM 721 C CA . ARG A 1 87 ? -9.579 -5.971 32.270 1.00 69.44 87 ARG A CA 1
ATOM 722 C C . ARG A 1 87 ? -9.733 -5.503 33.712 1.00 69.44 87 ARG A C 1
ATOM 724 O O . ARG A 1 87 ? -8.874 -4.768 34.186 1.00 69.44 87 ARG A O 1
ATOM 731 N N . LEU A 1 88 ? -10.778 -5.948 34.413 1.00 63.66 88 LEU A N 1
ATOM 732 C CA . LEU A 1 88 ? -11.033 -5.551 35.802 1.00 63.66 88 LEU A CA 1
ATOM 733 C C . LEU A 1 88 ? -9.915 -6.026 36.732 1.00 63.66 88 LEU A C 1
ATOM 735 O O . LEU A 1 88 ? -9.513 -5.301 37.636 1.00 63.66 88 LEU A O 1
ATOM 739 N N . GLU A 1 89 ? -9.380 -7.224 36.500 1.00 62.84 89 GLU A N 1
ATOM 740 C CA . GLU A 1 89 ? -8.229 -7.730 37.254 1.00 62.84 89 GLU A CA 1
ATOM 741 C C . GLU A 1 89 ? -6.963 -6.929 36.937 1.00 62.84 89 GLU A C 1
ATOM 743 O O . GLU A 1 89 ? -6.173 -6.625 37.830 1.00 62.84 89 GLU A O 1
ATOM 748 N N . TRP A 1 90 ? -6.789 -6.525 35.678 1.00 62.25 90 TRP A N 1
ATOM 749 C CA . TRP A 1 90 ? -5.649 -5.722 35.245 1.00 62.25 90 TRP A CA 1
ATOM 750 C C . TRP A 1 90 ? -5.679 -4.294 35.808 1.00 62.25 90 TRP A C 1
ATOM 752 O O . TRP A 1 90 ? -4.658 -3.796 36.283 1.00 62.25 90 TRP A O 1
ATOM 762 N N . GLU A 1 91 ? -6.854 -3.665 35.826 1.00 64.44 91 GLU A N 1
ATOM 763 C CA . GLU A 1 91 ? -7.102 -2.363 36.456 1.00 64.44 91 GLU A CA 1
ATOM 764 C C . GLU A 1 91 ? -6.957 -2.436 37.978 1.00 64.44 91 GLU A C 1
ATOM 766 O O . GLU A 1 91 ? -6.414 -1.518 38.579 1.00 64.44 91 GLU A O 1
ATOM 771 N N . ARG A 1 92 ? -7.352 -3.549 38.607 1.00 60.62 92 ARG A N 1
ATOM 772 C CA . ARG A 1 92 ? -7.182 -3.771 40.051 1.00 60.62 92 ARG A CA 1
ATOM 773 C C . ARG A 1 92 ? -5.717 -3.966 40.461 1.00 60.62 92 ARG A C 1
ATOM 775 O O . ARG A 1 92 ? -5.342 -3.602 41.574 1.00 60.62 92 ARG A O 1
ATOM 782 N N . ASN A 1 93 ? -4.897 -4.545 39.582 1.00 56.78 93 ASN A N 1
ATOM 783 C CA . ASN A 1 93 ? -3.471 -4.793 39.825 1.00 56.78 93 ASN A CA 1
ATOM 784 C C . ASN A 1 93 ? -2.594 -3.555 39.580 1.00 56.78 93 ASN A C 1
ATOM 786 O O . ASN A 1 93 ? -1.524 -3.426 40.180 1.00 56.78 93 ASN A O 1
ATOM 790 N N . GLN A 1 94 ? -3.040 -2.623 38.735 1.00 56.31 94 GLN A N 1
ATOM 791 C CA . GLN A 1 94 ? -2.463 -1.285 38.667 1.00 56.31 94 GLN A CA 1
ATOM 792 C C . GLN A 1 94 ? -3.033 -0.497 39.848 1.00 56.31 94 GLN A C 1
ATOM 794 O O . GLN A 1 94 ? -4.180 -0.082 39.802 1.00 56.31 94 GLN A O 1
ATOM 799 N N . LYS A 1 95 ? -2.264 -0.322 40.932 1.00 56.62 95 LYS A N 1
ATOM 800 C CA . LYS A 1 95 ? -2.632 0.571 42.047 1.00 56.62 95 LYS A CA 1
ATOM 801 C C . LYS A 1 95 ? -2.866 1.986 41.501 1.00 56.62 95 LYS A C 1
ATOM 803 O O . LYS A 1 95 ? -1.930 2.776 41.441 1.00 56.62 95 LYS A O 1
ATOM 808 N N . ALA A 1 96 ? -4.071 2.282 41.042 1.00 51.31 96 ALA A N 1
ATOM 809 C CA . ALA A 1 96 ? -4.401 3.566 40.466 1.00 51.31 96 ALA A CA 1
ATOM 810 C C . ALA A 1 96 ? -5.093 4.390 41.545 1.00 51.31 96 ALA A C 1
ATOM 812 O O . ALA A 1 96 ? -6.206 4.089 41.974 1.00 51.31 96 ALA A O 1
ATOM 813 N N . GLU A 1 97 ? -4.363 5.407 41.994 1.00 54.16 97 GLU A N 1
ATOM 814 C CA . GLU A 1 97 ? -4.901 6.663 42.509 1.00 54.16 97 GLU A CA 1
ATOM 815 C C . GLU A 1 97 ? -6.195 7.033 41.776 1.00 54.16 97 GLU A C 1
ATOM 817 O O . GLU A 1 97 ? -6.328 6.722 40.594 1.00 54.16 97 GLU A O 1
ATOM 822 N N . GLU A 1 98 ? -7.126 7.680 42.479 1.00 51.50 98 GLU A N 1
ATOM 823 C CA . GLU A 1 98 ? -8.435 8.126 41.989 1.00 51.50 98 GLU A CA 1
ATOM 824 C C . GLU A 1 98 ? -8.325 8.899 40.659 1.00 51.50 98 GLU A C 1
ATOM 826 O O . GLU A 1 98 ? -8.284 10.128 40.626 1.00 51.50 98 GLU A O 1
ATOM 831 N N . GLN A 1 99 ? -8.253 8.182 39.538 1.00 52.44 99 GLN A N 1
ATOM 832 C CA . GLN A 1 99 ? -8.301 8.774 38.213 1.00 52.44 99 GLN A CA 1
ATOM 833 C C . GLN A 1 99 ? -9.768 8.868 37.786 1.00 52.44 99 GLN A C 1
ATOM 835 O O . GLN A 1 99 ? -10.567 7.962 38.054 1.00 52.44 99 GLN A O 1
ATOM 840 N N . PRO A 1 100 ? -10.175 10.005 37.202 1.00 49.62 100 PRO A N 1
ATOM 841 C CA . PRO A 1 100 ? -11.566 10.249 36.875 1.00 49.62 100 PRO A CA 1
ATOM 842 C C . PRO A 1 100 ? -12.011 9.263 35.802 1.00 49.62 100 PRO A C 1
ATOM 844 O O . PRO A 1 100 ? -11.528 9.349 34.686 1.00 49.62 100 PRO A O 1
ATOM 847 N N . LEU A 1 101 ? -13.000 8.421 36.120 1.00 43.69 101 LEU A N 1
ATOM 848 C CA . LEU A 1 101 ? -13.519 7.272 35.353 1.00 43.69 101 LEU A CA 1
ATOM 849 C C . LEU A 1 101 ? -13.761 7.437 33.831 1.00 43.69 101 LEU A C 1
ATOM 851 O O . LEU A 1 101 ? -14.126 6.470 33.171 1.00 43.69 101 LEU A O 1
ATOM 855 N N . PHE A 1 102 ? -13.584 8.623 33.251 1.00 46.66 102 PHE A N 1
ATOM 856 C CA . PHE A 1 102 ? -13.813 8.934 31.846 1.00 46.66 102 PHE A CA 1
ATOM 857 C C . PHE A 1 102 ? -12.919 10.075 31.320 1.00 46.66 102 PHE A C 1
ATOM 859 O O . PHE A 1 102 ? -13.392 10.892 30.519 1.00 46.66 102 PHE A O 1
ATOM 866 N N . SER A 1 103 ? -11.642 10.169 31.713 1.00 53.75 103 SER A N 1
ATOM 867 C CA . SER A 1 103 ? -10.718 11.036 30.964 1.00 53.75 103 SER A CA 1
ATOM 868 C C . SER A 1 103 ? -10.550 10.514 29.528 1.00 53.75 103 SER A C 1
ATOM 870 O O . SER A 1 103 ? -10.590 9.308 29.287 1.00 53.75 103 SER A O 1
ATOM 872 N N . ASP A 1 104 ? -10.371 11.387 28.531 1.00 48.81 104 ASP A N 1
ATOM 873 C CA . ASP A 1 104 ? -10.242 10.934 27.132 1.00 48.81 104 ASP A CA 1
ATOM 874 C C . ASP A 1 104 ? -9.035 10.005 26.922 1.00 48.81 104 ASP A C 1
ATOM 876 O O . ASP A 1 104 ? -9.080 9.097 26.091 1.00 48.81 104 ASP A O 1
ATOM 880 N N . LYS A 1 105 ? -7.989 10.160 27.745 1.00 50.31 105 LYS A N 1
ATOM 881 C CA . LYS A 1 105 ? -6.846 9.240 27.798 1.00 50.31 105 LYS A CA 1
ATOM 882 C C . LYS A 1 105 ? -7.232 7.862 28.333 1.00 50.31 105 LYS A C 1
ATOM 884 O O . LYS A 1 105 ? -6.805 6.859 27.765 1.00 50.31 105 LYS A O 1
ATOM 889 N N . GLU A 1 106 ? -8.040 7.790 29.386 1.00 57.56 106 GLU A N 1
ATOM 890 C CA . GLU A 1 106 ? -8.515 6.511 29.922 1.00 57.56 106 GLU A CA 1
ATOM 891 C C . GLU A 1 106 ? -9.512 5.840 28.991 1.00 57.56 106 GLU A C 1
ATOM 893 O O . GLU A 1 106 ? -9.440 4.629 28.830 1.00 57.56 106 GLU A O 1
ATOM 898 N N . LYS A 1 107 ? -10.353 6.599 28.278 1.00 57.12 107 LYS A N 1
ATOM 899 C CA . LYS A 1 107 ? -11.264 6.010 27.286 1.00 57.12 107 LYS A CA 1
ATOM 900 C C . LYS A 1 107 ? -10.521 5.286 26.171 1.00 57.12 107 LYS A C 1
ATOM 902 O O . LYS A 1 107 ? -10.875 4.171 25.783 1.00 57.12 107 LYS A O 1
ATOM 907 N N . LEU A 1 108 ? -9.454 5.912 25.681 1.00 54.25 108 LEU A N 1
ATOM 908 C CA . LEU A 1 108 ? -8.567 5.327 24.682 1.00 54.25 108 LEU A CA 1
ATOM 909 C C . LEU A 1 108 ? -7.818 4.110 25.244 1.00 54.25 108 LEU A C 1
ATOM 911 O O . LEU A 1 108 ? -7.754 3.077 24.577 1.00 54.25 108 LEU A O 1
ATOM 915 N N . LYS A 1 109 ? -7.315 4.198 26.484 1.00 61.22 109 LYS A N 1
ATOM 916 C CA . LYS A 1 109 ? -6.645 3.086 27.177 1.00 61.22 109 LYS A CA 1
ATOM 917 C C . LYS A 1 109 ? -7.594 1.898 27.370 1.00 61.22 109 LYS A C 1
ATOM 919 O O . LYS A 1 109 ? -7.245 0.791 26.986 1.00 61.22 109 LYS A O 1
ATOM 924 N N . SER A 1 110 ? -8.802 2.101 27.887 1.00 63.75 110 SER A N 1
ATOM 925 C CA . SER A 1 110 ? -9.773 1.028 28.140 1.00 63.75 110 SER A CA 1
ATOM 926 C C . SER A 1 110 ? -10.249 0.356 26.850 1.00 63.75 110 SER A C 1
ATOM 928 O O . SER A 1 110 ? -10.281 -0.872 26.787 1.00 63.75 110 SER A O 1
ATOM 930 N N . SER A 1 111 ? -10.524 1.129 25.792 1.00 60.50 111 SER A N 1
ATOM 931 C CA . SER A 1 111 ? -10.858 0.584 24.466 1.00 60.50 111 SER A CA 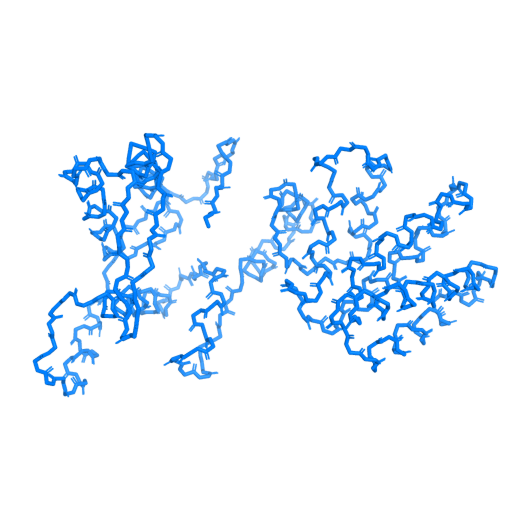1
ATOM 932 C C . SER A 1 111 ? -9.727 -0.281 23.895 1.00 60.50 111 SER A C 1
ATOM 934 O O . SER A 1 111 ? -9.965 -1.381 23.385 1.00 60.50 111 SER A O 1
ATOM 936 N N . PHE A 1 112 ? -8.480 0.181 24.031 1.00 59.53 112 PHE A N 1
ATOM 937 C CA . PHE A 1 112 ? -7.294 -0.563 23.616 1.00 59.53 112 PHE A CA 1
ATOM 938 C C . PHE A 1 112 ? -7.131 -1.868 24.403 1.00 59.53 112 PHE A C 1
ATOM 940 O O . PHE A 1 112 ? -6.895 -2.917 23.807 1.00 59.53 112 PHE A O 1
ATOM 947 N N . LEU A 1 113 ? -7.302 -1.825 25.724 1.00 63.16 113 LEU A N 1
ATOM 948 C CA . LEU A 1 113 ? -7.136 -2.992 26.586 1.00 63.16 113 LEU A CA 1
ATOM 949 C C . LEU A 1 113 ? -8.198 -4.049 26.367 1.00 63.16 113 LEU A C 1
ATOM 951 O O . LEU A 1 113 ? -7.854 -5.223 26.260 1.00 63.16 113 LEU A O 1
ATOM 955 N N . ASP A 1 114 ? -9.456 -3.652 26.211 1.00 65.00 114 ASP A N 1
ATOM 956 C CA . ASP A 1 114 ? -10.501 -4.596 25.835 1.00 65.00 114 ASP A CA 1
ATOM 957 C C . ASP A 1 114 ? -10.193 -5.233 24.481 1.00 65.00 114 ASP A C 1
ATOM 959 O O . ASP A 1 114 ? -10.280 -6.448 24.326 1.00 65.00 114 ASP A O 1
ATOM 963 N N . THR A 1 115 ? -9.781 -4.428 23.504 1.00 59.72 115 THR A N 1
ATOM 964 C CA . THR A 1 115 ? -9.427 -4.918 22.169 1.00 59.72 115 THR A CA 1
ATOM 965 C C . THR A 1 115 ? -8.257 -5.905 22.225 1.00 59.72 115 THR A C 1
ATOM 967 O O . THR A 1 115 ? -8.319 -6.963 21.602 1.00 59.72 115 THR A O 1
ATOM 970 N N . MET A 1 116 ? -7.223 -5.608 23.015 1.00 58.03 116 MET A N 1
ATOM 971 C CA . MET A 1 116 ? -6.053 -6.461 23.231 1.00 58.03 116 MET A CA 1
ATOM 972 C C . MET A 1 116 ? -6.407 -7.770 23.956 1.00 58.03 116 MET A C 1
ATOM 974 O O . MET A 1 116 ? -6.005 -8.850 23.527 1.00 58.03 116 MET A O 1
ATOM 978 N N . LEU A 1 117 ? -7.174 -7.702 25.044 1.00 63.06 117 LEU A N 1
ATOM 979 C CA . LEU A 1 117 ? -7.574 -8.876 25.825 1.00 63.06 117 LEU A CA 1
ATOM 980 C C . LEU A 1 117 ? -8.504 -9.789 25.020 1.00 63.06 117 LEU A C 1
ATOM 982 O O . LEU A 1 117 ? -8.328 -11.007 25.009 1.00 63.06 117 LEU A O 1
ATOM 986 N N . LEU A 1 118 ? -9.446 -9.206 24.275 1.00 58.78 118 LEU A N 1
ATOM 987 C CA . LEU A 1 118 ? -10.312 -9.950 23.362 1.00 58.78 118 LEU A CA 1
ATOM 988 C C . LEU A 1 118 ? -9.535 -10.554 22.186 1.00 58.78 118 LEU A C 1
ATOM 990 O O . LEU A 1 118 ? -9.914 -11.630 21.719 1.00 58.78 118 LEU A O 1
ATOM 994 N N . ALA A 1 119 ? -8.471 -9.894 21.721 1.00 54.31 119 ALA A N 1
ATOM 995 C CA . ALA A 1 119 ? -7.593 -10.391 20.662 1.00 54.31 119 ALA A CA 1
ATOM 996 C C . ALA A 1 119 ? -6.766 -11.611 21.087 1.00 54.31 119 ALA A C 1
ATOM 998 O O . ALA A 1 119 ? -6.522 -12.488 20.264 1.00 54.31 119 ALA A O 1
ATOM 999 N N . ASN A 1 120 ? -6.376 -11.695 22.360 1.00 51.38 120 ASN A N 1
ATOM 1000 C CA . ASN A 1 120 ? -5.550 -12.784 22.891 1.00 51.38 120 ASN A CA 1
ATOM 1001 C C . ASN A 1 120 ? -6.331 -14.077 23.198 1.00 51.38 120 ASN A C 1
ATOM 1003 O O . ASN A 1 120 ? -5.735 -15.078 23.598 1.00 51.38 120 ASN A O 1
ATOM 1007 N N . ARG A 1 121 ? -7.659 -14.096 23.022 1.00 55.59 121 ARG A N 1
ATOM 1008 C CA . ARG A 1 121 ? -8.472 -15.304 23.237 1.00 55.59 121 ARG A CA 1
ATOM 1009 C C . ARG A 1 121 ? -8.324 -16.300 22.075 1.00 55.59 121 ARG A C 1
ATOM 1011 O O . ARG A 1 121 ? -8.258 -15.886 20.917 1.00 55.59 121 ARG A O 1
ATOM 1018 N N . PRO A 1 122 ? -8.347 -17.618 22.347 1.00 37.59 122 PRO A N 1
ATOM 1019 C CA . PRO A 1 122 ? -8.241 -18.637 21.305 1.00 37.59 122 PRO A CA 1
ATOM 1020 C C . PRO A 1 122 ? -9.365 -18.513 20.260 1.00 37.59 122 PRO A C 1
ATOM 1022 O O . PRO A 1 122 ? -10.503 -18.170 20.588 1.00 37.59 122 PRO A O 1
ATOM 1025 N N . ASN A 1 123 ? -9.040 -18.832 19.000 1.00 38.09 123 ASN A N 1
ATOM 1026 C CA . ASN A 1 123 ? -9.919 -18.748 17.820 1.00 38.09 123 ASN A CA 1
ATOM 1027 C C . ASN A 1 123 ? -10.350 -17.328 17.415 1.00 38.09 123 ASN A C 1
ATOM 1029 O O . ASN A 1 123 ? -11.470 -17.132 16.935 1.00 38.09 123 ASN A O 1
ATOM 1033 N N . ARG A 1 124 ? -9.479 -16.329 17.597 1.00 40.03 124 ARG A N 1
ATOM 1034 C CA . ARG A 1 124 ? -9.762 -14.937 17.223 1.00 40.03 124 ARG A CA 1
ATOM 1035 C C . ARG A 1 124 ? -8.611 -14.286 16.488 1.00 40.03 124 ARG A C 1
ATOM 1037 O O . ARG A 1 124 ? -7.458 -14.665 16.657 1.00 40.03 124 ARG A O 1
ATOM 1044 N N . VAL A 1 125 ? -8.960 -13.298 15.670 1.00 36.31 125 VAL A N 1
ATOM 1045 C CA . VAL A 1 125 ? -8.018 -12.468 14.925 1.00 36.31 125 VAL A CA 1
ATOM 1046 C C . VAL A 1 125 ? -8.401 -11.014 15.133 1.00 36.31 125 VAL A C 1
ATOM 1048 O O . VAL A 1 125 ? -9.535 -10.620 14.860 1.00 36.31 125 VAL A O 1
ATOM 1051 N N . LEU A 1 126 ? -7.439 -10.224 15.599 1.00 42.03 126 LEU A N 1
ATOM 1052 C CA . LEU A 1 126 ? -7.544 -8.776 15.635 1.00 42.03 126 LEU A CA 1
ATOM 1053 C C . LEU A 1 126 ? -7.298 -8.212 14.235 1.00 42.03 126 LEU A C 1
ATOM 1055 O O . LEU A 1 126 ? -6.272 -8.497 13.624 1.00 42.03 126 LEU A O 1
ATOM 1059 N N . ILE A 1 127 ? -8.230 -7.395 13.753 1.00 41.62 127 ILE A N 1
ATOM 1060 C CA . ILE A 1 127 ? -8.034 -6.557 12.572 1.00 41.62 127 ILE A CA 1
ATOM 1061 C C . ILE A 1 127 ? -7.978 -5.118 13.077 1.00 41.62 127 ILE A C 1
ATOM 1063 O O . ILE A 1 127 ? -9.016 -4.503 13.308 1.00 41.62 127 ILE A O 1
ATOM 1067 N N . SER A 1 128 ? -6.775 -4.588 13.289 1.00 42.41 128 SER A N 1
ATOM 1068 C CA . SER A 1 128 ? -6.578 -3.148 13.445 1.00 42.41 128 SER A CA 1
ATOM 1069 C C . SER A 1 128 ? -5.389 -2.709 12.594 1.00 42.41 128 SER A C 1
ATOM 1071 O O . SER A 1 128 ? -4.261 -3.149 12.790 1.00 42.41 128 SER A O 1
ATOM 1073 N N . ASP A 1 129 ? -5.646 -1.831 11.623 1.00 43.75 129 ASP A N 1
ATOM 1074 C CA . ASP A 1 129 ? -4.598 -1.164 10.834 1.00 43.75 129 ASP A CA 1
ATOM 1075 C C . ASP A 1 129 ? -4.073 0.099 11.546 1.00 43.75 129 ASP A C 1
ATOM 1077 O O . ASP A 1 129 ? -3.412 0.954 10.953 1.00 43.75 129 ASP A O 1
ATOM 1081 N N . ASP A 1 130 ? -4.338 0.233 12.847 1.00 45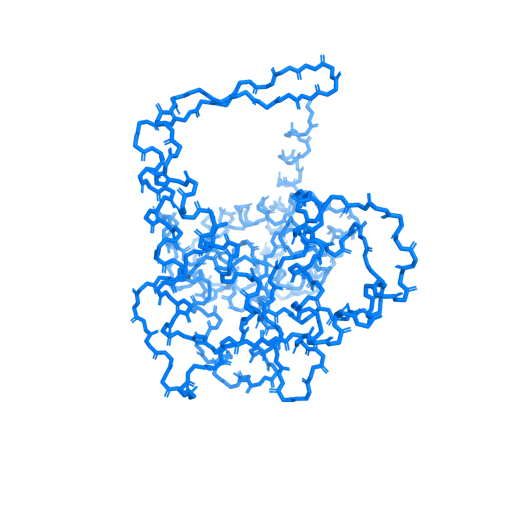.91 130 ASP A N 1
ATOM 1082 C CA . ASP A 1 130 ? -3.997 1.426 13.609 1.00 45.91 130 ASP A CA 1
ATOM 1083 C C . ASP A 1 130 ? -2.569 1.345 14.177 1.00 45.91 130 ASP A C 1
ATOM 1085 O O . ASP A 1 130 ? -2.329 1.345 15.387 1.00 45.91 130 ASP A O 1
ATOM 1089 N N . MET A 1 131 ? -1.583 1.329 13.276 1.00 40.03 131 MET A N 1
ATOM 1090 C CA . MET A 1 131 ? -0.154 1.435 13.615 1.00 40.03 131 MET A CA 1
ATOM 1091 C C . MET A 1 131 ? 0.219 2.736 14.354 1.00 40.03 131 MET A C 1
ATOM 1093 O O . MET A 1 131 ? 1.314 2.830 14.909 1.00 40.03 131 MET A O 1
ATOM 1097 N N . ILE A 1 132 ? -0.662 3.744 14.371 1.00 40.66 132 ILE A N 1
ATOM 1098 C CA . ILE A 1 132 ? -0.436 5.021 15.067 1.00 40.66 132 ILE A CA 1
ATOM 1099 C C . ILE A 1 132 ? -0.303 4.831 16.588 1.00 40.66 132 ILE A C 1
ATOM 1101 O O . ILE A 1 132 ? 0.488 5.536 17.210 1.00 40.66 132 ILE A O 1
ATOM 1105 N N . TRP A 1 133 ? -0.992 3.851 17.181 1.00 41.69 133 TRP A N 1
ATOM 1106 C CA . TRP A 1 133 ? -1.024 3.665 18.641 1.00 41.69 133 TRP A CA 1
ATOM 1107 C C . TRP A 1 133 ? 0.130 2.813 19.185 1.00 41.69 133 TRP A C 1
ATOM 1109 O O . TRP A 1 133 ? 0.515 2.953 20.344 1.00 41.69 133 TRP A O 1
ATOM 1119 N N . TYR A 1 134 ? 0.724 1.958 18.346 1.00 44.69 134 TYR A N 1
ATOM 1120 C CA . TYR A 1 134 ? 1.801 1.043 18.751 1.00 44.69 134 TYR A CA 1
ATOM 1121 C C . TYR A 1 134 ? 3.116 1.752 19.083 1.00 44.69 134 TYR A C 1
ATOM 1123 O O . TYR A 1 134 ? 3.921 1.232 19.848 1.00 44.69 134 TYR A O 1
ATOM 1131 N N . LYS A 1 135 ? 3.354 2.945 18.525 1.00 42.06 135 LYS A N 1
ATOM 1132 C CA . LYS A 1 135 ? 4.619 3.656 18.742 1.00 42.06 135 LYS A CA 1
ATOM 1133 C C . LYS A 1 135 ? 4.727 4.341 20.103 1.00 42.06 135 LYS A C 1
ATOM 1135 O O . LYS A 1 135 ? 5.839 4.718 20.459 1.00 42.06 135 LYS A O 1
ATOM 1140 N N . SER A 1 136 ? 3.631 4.535 20.843 1.00 40.75 136 SER A N 1
ATOM 1141 C CA . SER A 1 136 ? 3.662 5.450 21.989 1.00 40.75 136 SER A CA 1
ATOM 1142 C C . SER A 1 136 ? 3.564 4.826 23.376 1.00 40.75 136 SER A C 1
ATOM 1144 O O . SER A 1 136 ? 3.877 5.550 24.321 1.00 40.75 136 SER A O 1
ATOM 1146 N N . SER A 1 137 ? 3.077 3.590 23.587 1.00 42.72 137 SER A N 1
ATOM 1147 C CA . SER A 1 137 ? 2.674 3.252 24.975 1.00 42.72 137 SER A CA 1
ATOM 1148 C C . SER A 1 137 ? 2.633 1.796 25.443 1.00 42.72 137 SER A C 1
ATOM 1150 O O . SER A 1 137 ? 2.508 1.619 26.650 1.00 42.72 137 SER A O 1
ATOM 1152 N N . PHE A 1 138 ? 2.734 0.765 24.600 1.00 39.75 138 PHE A N 1
ATOM 1153 C CA . PHE A 1 138 ? 2.631 -0.612 25.103 1.00 39.75 138 PHE A CA 1
ATOM 1154 C C . PHE A 1 138 ? 3.656 -1.562 24.496 1.00 39.75 138 PHE A C 1
ATOM 1156 O O . PHE A 1 138 ? 4.112 -1.389 23.371 1.00 39.75 138 PHE A O 1
ATOM 1163 N N . ASP A 1 139 ? 4.024 -2.514 25.346 1.00 42.81 139 ASP A N 1
ATOM 1164 C CA . ASP A 1 139 ? 5.095 -3.494 25.266 1.00 42.81 139 ASP A CA 1
ATOM 1165 C C . ASP A 1 139 ? 5.453 -3.984 23.854 1.00 42.81 139 ASP A C 1
ATOM 1167 O O . ASP A 1 139 ? 4.588 -4.329 23.047 1.00 42.81 139 ASP A O 1
ATOM 1171 N N . GLN A 1 140 ? 6.755 -4.125 23.597 1.00 44.03 140 GLN A N 1
ATOM 1172 C CA . GLN A 1 140 ? 7.337 -4.596 22.327 1.00 44.03 140 GLN A CA 1
ATOM 1173 C C . GLN A 1 140 ? 6.994 -6.069 22.002 1.00 44.03 140 GLN A C 1
ATOM 1175 O O . GLN A 1 140 ? 7.494 -6.635 21.031 1.00 44.03 140 GLN A O 1
ATOM 1180 N N . HIS A 1 141 ? 6.155 -6.701 22.823 1.00 39.59 141 HIS A N 1
ATOM 1181 C CA . HIS A 1 141 ? 5.836 -8.123 22.806 1.00 39.59 141 HIS A CA 1
ATOM 1182 C C . HIS A 1 141 ? 4.489 -8.458 22.152 1.00 39.59 141 HIS A C 1
ATOM 1184 O O . HIS A 1 141 ? 4.191 -9.635 21.957 1.00 39.59 141 HIS A O 1
ATOM 1190 N N . ILE A 1 142 ? 3.687 -7.460 21.767 1.00 41.84 142 ILE A N 1
ATOM 1191 C CA . ILE A 1 142 ? 2.430 -7.695 21.047 1.00 41.84 142 ILE A CA 1
ATOM 1192 C C . ILE A 1 142 ? 2.688 -7.558 19.547 1.00 41.84 142 ILE A C 1
ATOM 1194 O O . ILE A 1 142 ? 2.872 -6.462 19.018 1.00 41.84 142 ILE A O 1
ATOM 1198 N N . VAL A 1 143 ? 2.708 -8.693 18.847 1.00 43.94 143 VAL A N 1
ATOM 1199 C CA . VAL A 1 143 ? 2.827 -8.726 17.386 1.00 43.94 143 VAL A CA 1
ATOM 1200 C C . VAL A 1 143 ? 1.466 -8.371 16.791 1.00 43.94 143 VAL A C 1
ATOM 1202 O O . VAL A 1 143 ? 0.550 -9.192 16.780 1.00 43.94 143 VAL A O 1
ATOM 1205 N N . SER A 1 144 ? 1.320 -7.142 16.298 1.00 45.38 144 SER A N 1
ATOM 1206 C CA . SER A 1 144 ? 0.160 -6.779 15.483 1.00 45.38 144 SER A CA 1
ATOM 1207 C C . SER A 1 144 ? 0.182 -7.560 14.171 1.00 45.38 144 SER A C 1
ATOM 1209 O O . SER A 1 144 ? 1.192 -7.633 13.470 1.00 45.38 144 SER A O 1
ATOM 1211 N N . ILE A 1 145 ? -0.960 -8.155 13.838 1.00 50.84 145 ILE A N 1
ATOM 1212 C CA . ILE A 1 145 ? -1.193 -8.807 12.555 1.00 50.84 145 ILE A CA 1
ATOM 1213 C C . ILE A 1 145 ? -1.961 -7.817 11.682 1.00 50.84 145 ILE A C 1
ATOM 1215 O O . ILE A 1 145 ? -3.059 -7.400 12.037 1.00 50.84 145 ILE A O 1
ATOM 1219 N N . THR A 1 146 ? -1.392 -7.434 10.5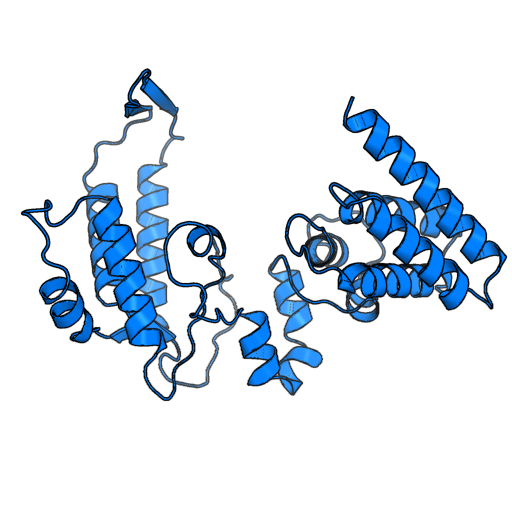38 1.00 63.03 146 THR A N 1
ATOM 1220 C CA . THR A 1 146 ? -2.094 -6.566 9.584 1.00 63.03 146 THR A CA 1
ATOM 1221 C C . THR A 1 146 ? -3.262 -7.308 8.936 1.00 63.03 146 THR A C 1
ATOM 1223 O O . THR A 1 146 ? -3.227 -8.537 8.783 1.00 63.03 146 THR A O 1
ATOM 1226 N N . SER A 1 147 ? -4.271 -6.560 8.474 1.00 68.94 147 SER A N 1
ATOM 1227 C CA . SER A 1 147 ? -5.379 -7.098 7.670 1.00 68.94 147 SER A CA 1
ATOM 1228 C C . SER A 1 147 ? -4.859 -7.946 6.503 1.00 68.94 147 SER A C 1
ATOM 1230 O O . SER A 1 147 ? -5.348 -9.043 6.234 1.00 68.94 147 SER A O 1
ATOM 1232 N N . GLU A 1 148 ? -3.807 -7.464 5.835 1.00 75.19 148 GLU A N 1
ATOM 1233 C CA . GLU A 1 148 ? -3.136 -8.190 4.761 1.00 75.19 148 GLU A CA 1
ATOM 1234 C C . GLU A 1 148 ? -2.513 -9.506 5.246 1.00 75.19 148 GLU A C 1
ATOM 1236 O O . GLU A 1 148 ? -2.729 -10.544 4.619 1.00 75.19 148 GLU A O 1
ATOM 1241 N N . TYR A 1 149 ? -1.749 -9.486 6.342 1.00 71.88 149 TYR A N 1
ATOM 1242 C CA . TYR A 1 149 ? -1.086 -10.681 6.864 1.00 71.88 149 TYR A CA 1
ATOM 1243 C C . TYR A 1 149 ? -2.104 -11.756 7.248 1.00 71.88 149 TYR A C 1
ATOM 1245 O O . TYR A 1 149 ? -1.932 -12.922 6.888 1.00 71.88 149 TYR A O 1
ATOM 1253 N N . PHE A 1 150 ? -3.202 -11.378 7.907 1.00 71.94 150 PHE A N 1
ATOM 1254 C CA . PHE A 1 150 ? -4.282 -12.312 8.214 1.00 71.94 150 PHE A CA 1
ATOM 1255 C C . PHE A 1 150 ? -4.875 -12.944 6.950 1.00 71.94 150 PHE A C 1
ATOM 1257 O O . PHE A 1 150 ? -5.012 -14.168 6.881 1.00 71.94 150 PHE A O 1
ATOM 1264 N N . LEU A 1 151 ? -5.204 -12.134 5.939 1.00 74.19 151 LEU A N 1
ATOM 1265 C CA . LEU A 1 151 ? -5.805 -12.621 4.696 1.00 74.19 151 LEU A CA 1
ATOM 1266 C C . LEU A 1 151 ? -4.848 -13.526 3.914 1.00 74.19 151 LEU A C 1
ATOM 1268 O O . LEU A 1 151 ? -5.266 -14.564 3.403 1.00 74.19 151 LEU A O 1
ATOM 1272 N N . ARG A 1 152 ? -3.558 -13.184 3.872 1.00 78.31 152 ARG A N 1
ATOM 1273 C CA . ARG A 1 152 ? -2.516 -14.035 3.283 1.00 78.31 152 ARG A CA 1
ATOM 1274 C C . ARG A 1 152 ? -2.354 -15.352 4.030 1.00 78.31 152 ARG A C 1
ATOM 1276 O O . ARG A 1 152 ? -2.105 -16.366 3.397 1.00 78.31 152 ARG A O 1
ATOM 1283 N N . THR A 1 153 ? -2.514 -15.351 5.349 1.00 70.25 153 THR A N 1
ATOM 1284 C CA . THR A 1 153 ? -2.307 -16.548 6.177 1.00 70.25 153 THR A CA 1
ATOM 1285 C C . THR A 1 153 ? -3.521 -17.476 6.150 1.00 70.25 153 THR A C 1
ATOM 1287 O O . THR A 1 153 ? -3.375 -18.688 6.047 1.00 70.25 153 THR A O 1
ATOM 1290 N N . THR A 1 154 ? -4.736 -16.927 6.204 1.00 64.00 154 THR A N 1
ATOM 1291 C CA . THR A 1 154 ? -5.973 -17.718 6.355 1.00 64.00 154 THR A CA 1
ATOM 1292 C C . THR A 1 154 ? -6.746 -17.936 5.061 1.00 64.00 154 THR A C 1
ATOM 1294 O O . THR A 1 154 ? -7.578 -18.842 4.988 1.00 64.00 154 THR A O 1
ATOM 1297 N N . LYS A 1 155 ? -6.505 -17.106 4.040 1.00 76.81 155 LYS A N 1
ATOM 1298 C CA . LYS A 1 155 ? -7.220 -17.106 2.756 1.00 76.81 155 LYS A CA 1
ATOM 1299 C C . LYS A 1 155 ? -6.264 -16.890 1.579 1.00 76.81 155 LYS A C 1
ATOM 1301 O O . LYS A 1 155 ? -6.639 -16.223 0.619 1.00 76.81 155 LYS A O 1
ATOM 1306 N N . ASN A 1 156 ? -5.050 -17.455 1.629 1.00 82.62 156 ASN A N 1
ATOM 1307 C CA . ASN A 1 156 ? -3.995 -17.187 0.640 1.00 82.62 156 ASN A CA 1
ATOM 1308 C C . ASN A 1 156 ? -4.461 -17.369 -0.812 1.00 82.62 156 ASN A C 1
ATOM 1310 O O . ASN A 1 156 ? -4.234 -16.497 -1.640 1.00 82.62 156 ASN A O 1
ATOM 1314 N N . GLU A 1 157 ? -5.153 -18.468 -1.123 1.00 85.06 157 GLU A N 1
ATOM 1315 C CA . GLU A 1 157 ? -5.621 -18.749 -2.489 1.00 85.06 157 GLU A CA 1
ATOM 1316 C C . GLU A 1 157 ? -6.547 -17.645 -3.021 1.00 85.06 157 GLU A C 1
ATOM 1318 O O . GLU A 1 157 ? -6.369 -17.134 -4.129 1.00 85.06 157 GLU A O 1
ATOM 1323 N N . ILE A 1 158 ? -7.504 -17.209 -2.198 1.00 83.25 158 ILE A N 1
ATOM 1324 C CA . ILE A 1 158 ? -8.425 -16.110 -2.523 1.00 83.25 158 ILE A CA 1
ATOM 1325 C C . ILE A 1 158 ? -7.666 -14.781 -2.573 1.00 83.25 158 ILE A C 1
ATOM 1327 O O . ILE A 1 158 ? -7.937 -13.931 -3.429 1.00 83.25 158 ILE A O 1
ATOM 1331 N N . PHE A 1 159 ? -6.698 -14.610 -1.667 1.00 85.12 159 PHE A N 1
ATOM 1332 C CA . PHE A 1 159 ? -5.866 -13.426 -1.616 1.00 85.12 159 PHE A CA 1
ATOM 1333 C C . PHE A 1 159 ? -5.120 -13.227 -2.927 1.00 85.12 159 PHE A C 1
ATOM 1335 O O . PHE A 1 159 ? -5.306 -12.183 -3.544 1.00 85.12 159 PHE A O 1
ATOM 1342 N N . GLN A 1 160 ? -4.360 -14.235 -3.368 1.00 86.06 160 GLN A N 1
ATOM 1343 C CA . GLN A 1 160 ? -3.546 -14.189 -4.585 1.00 86.06 160 GLN A CA 1
ATOM 1344 C C . GLN A 1 160 ? -4.393 -14.074 -5.857 1.00 86.06 160 GLN A C 1
ATOM 1346 O O . GLN A 1 160 ? -4.034 -13.327 -6.766 1.00 86.06 160 GLN A O 1
ATOM 1351 N N . SER A 1 161 ? -5.527 -14.777 -5.919 1.00 84.88 161 SER A N 1
ATOM 1352 C CA . SER A 1 161 ? -6.370 -14.817 -7.122 1.00 84.88 161 SER A CA 1
ATOM 1353 C C . SER A 1 161 ? -7.150 -13.528 -7.379 1.00 84.88 161 SER A C 1
ATOM 1355 O O . SER A 1 161 ? -7.328 -13.152 -8.536 1.00 84.88 161 SER A O 1
ATOM 1357 N N . SER A 1 162 ? -7.655 -12.850 -6.340 1.00 82.31 162 SER A N 1
ATOM 1358 C CA . SER A 1 162 ? -8.560 -11.711 -6.566 1.00 82.31 162 SER A CA 1
ATOM 1359 C C . SER A 1 162 ? -8.623 -10.660 -5.462 1.00 82.31 162 SER A C 1
ATOM 1361 O O . SER A 1 162 ? -8.926 -9.499 -5.755 1.00 82.31 162 SER A O 1
ATOM 1363 N N . LEU A 1 163 ? -8.375 -11.017 -4.198 1.00 83.94 163 LEU A N 1
ATOM 1364 C CA . LEU A 1 163 ? -8.655 -10.100 -3.091 1.00 83.94 163 LEU A CA 1
ATOM 1365 C C . LEU A 1 163 ? -7.699 -8.909 -3.065 1.00 83.94 163 LEU A C 1
ATOM 1367 O O . LEU A 1 163 ? -8.147 -7.795 -2.810 1.00 83.94 163 LEU A O 1
ATOM 1371 N N . TRP A 1 164 ? -6.413 -9.116 -3.368 1.00 89.50 164 TRP A N 1
ATOM 1372 C CA . TRP A 1 164 ? -5.425 -8.032 -3.362 1.00 89.50 164 TRP A CA 1
ATOM 1373 C C . TRP A 1 164 ? -5.833 -6.894 -4.313 1.00 89.50 164 TRP A C 1
ATOM 1375 O O . TRP A 1 164 ? -5.760 -5.723 -3.947 1.00 89.50 164 TRP A O 1
ATOM 1385 N N . LEU A 1 165 ? -6.363 -7.221 -5.498 1.00 89.56 165 LEU A N 1
ATOM 1386 C CA . LEU A 1 165 ? -6.796 -6.225 -6.479 1.00 89.56 165 LEU A CA 1
ATOM 1387 C C . LEU A 1 165 ? -8.052 -5.487 -6.005 1.00 89.56 165 LEU A C 1
ATOM 1389 O O . LEU A 1 165 ? -8.187 -4.283 -6.219 1.00 89.56 165 LEU A O 1
ATOM 1393 N N . LYS A 1 166 ? -8.966 -6.185 -5.316 1.00 83.00 166 LYS A N 1
ATOM 1394 C CA . LYS A 1 166 ? -10.114 -5.537 -4.665 1.00 83.00 166 LYS A CA 1
ATOM 1395 C C . LYS A 1 166 ? -9.652 -4.547 -3.594 1.00 83.00 166 LYS A C 1
ATOM 1397 O O . LYS A 1 166 ? -10.182 -3.442 -3.545 1.00 83.00 166 LYS A O 1
ATOM 1402 N N . LEU A 1 167 ? -8.651 -4.904 -2.788 1.00 79.00 167 LEU A N 1
ATOM 1403 C CA . LEU A 1 167 ? -8.075 -4.002 -1.785 1.00 79.00 167 LEU A CA 1
ATOM 1404 C C . LEU A 1 167 ? -7.447 -2.762 -2.441 1.00 79.00 167 LEU A C 1
ATOM 1406 O O . LEU A 1 167 ? -7.715 -1.645 -2.002 1.00 79.00 167 LEU A O 1
ATOM 1410 N N . VAL A 1 168 ? -6.717 -2.926 -3.550 1.00 82.75 168 VAL A N 1
ATOM 1411 C CA . VAL A 1 168 ? -6.199 -1.795 -4.345 1.00 82.75 168 VAL A CA 1
ATOM 1412 C C . VAL A 1 168 ? -7.336 -0.908 -4.859 1.00 82.75 168 VAL A C 1
ATOM 1414 O O . VAL A 1 168 ? -7.282 0.311 -4.708 1.00 82.75 168 VAL A O 1
ATOM 1417 N N . ARG A 1 169 ? -8.406 -1.491 -5.412 1.00 80.81 169 ARG A N 1
ATOM 1418 C CA . ARG A 1 169 ? -9.581 -0.748 -5.908 1.00 80.81 169 ARG A CA 1
ATOM 1419 C C . ARG A 1 169 ? -10.280 0.050 -4.814 1.00 80.81 169 ARG A C 1
ATOM 1421 O O . ARG A 1 169 ? -10.718 1.173 -5.077 1.00 80.81 169 ARG A O 1
ATOM 1428 N N . LEU A 1 170 ? -10.319 -0.503 -3.603 1.00 71.56 170 LEU A N 1
ATOM 1429 C CA . LEU A 1 170 ? -10.805 0.140 -2.382 1.00 71.56 170 LEU A CA 1
ATOM 1430 C C . LEU A 1 170 ? -9.812 1.155 -1.789 1.00 71.56 170 LEU A C 1
ATOM 1432 O O . LEU A 1 170 ? -10.085 1.718 -0.734 1.00 71.56 170 LEU A O 1
ATOM 1436 N N . ASN A 1 171 ? -8.694 1.429 -2.472 1.00 72.69 171 ASN A N 1
ATOM 1437 C CA . ASN A 1 171 ? -7.665 2.378 -2.049 1.00 72.69 171 ASN A CA 1
ATOM 1438 C C . ASN A 1 171 ? -7.011 2.003 -0.705 1.00 72.69 171 ASN A C 1
ATOM 1440 O O . ASN A 1 171 ? -6.631 2.878 0.075 1.00 72.69 171 ASN A O 1
ATOM 1444 N N . PHE A 1 172 ? -6.880 0.702 -0.429 1.00 71.19 172 PHE A N 1
ATOM 1445 C CA . PHE A 1 172 ? -6.122 0.213 0.717 1.00 71.19 172 PHE A CA 1
ATOM 1446 C C . PHE A 1 172 ? -4.638 0.548 0.518 1.00 71.19 172 PHE A C 1
ATOM 1448 O O . PHE A 1 172 ? -4.050 0.227 -0.517 1.00 71.19 172 PHE A O 1
ATOM 1455 N N . ARG A 1 173 ? -4.038 1.233 1.494 1.00 78.81 173 ARG A N 1
ATOM 1456 C CA . ARG A 1 173 ? -2.654 1.723 1.424 1.00 78.81 173 ARG A CA 1
ATOM 1457 C C . ARG A 1 173 ? -1.723 0.796 2.189 1.00 78.81 173 ARG A C 1
ATOM 1459 O O . ARG A 1 173 ? -2.142 0.158 3.145 1.00 78.81 173 ARG A O 1
ATOM 1466 N N . GLY A 1 174 ? -0.460 0.753 1.779 1.00 74.38 174 GLY A N 1
ATOM 1467 C CA . GLY A 1 174 ? 0.553 -0.035 2.477 1.00 74.38 174 GLY A CA 1
ATOM 1468 C C . GLY A 1 174 ? 0.459 -1.552 2.276 1.00 74.38 174 GLY A C 1
ATOM 1469 O O . GLY A 1 174 ? 1.006 -2.292 3.086 1.00 74.38 174 GLY A O 1
ATOM 1470 N N . LEU A 1 175 ? -0.205 -2.026 1.213 1.00 83.25 175 LEU A N 1
ATOM 1471 C CA . LEU A 1 175 ? -0.183 -3.449 0.858 1.00 83.25 175 LEU A CA 1
ATOM 1472 C C . LEU A 1 175 ? 1.235 -3.895 0.469 1.00 83.25 175 LEU A C 1
ATOM 1474 O O . LEU A 1 175 ? 2.027 -3.135 -0.085 1.00 83.25 175 LEU A O 1
ATOM 1478 N N . THR A 1 176 ? 1.537 -5.170 0.662 1.00 88.88 176 THR A N 1
ATOM 1479 C CA . THR A 1 176 ? 2.792 -5.800 0.248 1.00 88.88 176 THR A CA 1
ATOM 1480 C C . THR A 1 176 ? 2.656 -6.344 -1.178 1.00 88.88 176 THR A C 1
ATOM 1482 O O . THR A 1 176 ? 2.641 -7.556 -1.408 1.00 88.88 176 THR A O 1
ATOM 1485 N N . LEU A 1 177 ? 2.506 -5.449 -2.158 1.00 91.38 177 LEU A N 1
ATOM 1486 C CA . LEU A 1 177 ? 2.352 -5.835 -3.567 1.00 91.38 177 LEU A CA 1
ATOM 1487 C C . LEU A 1 177 ? 3.681 -6.272 -4.200 1.00 91.38 177 LEU A C 1
ATOM 1489 O O . LEU A 1 177 ? 4.739 -5.692 -3.936 1.00 91.38 177 LEU A O 1
ATOM 1493 N N . THR A 1 178 ? 3.617 -7.264 -5.089 1.00 94.00 178 THR A N 1
ATOM 1494 C CA . THR A 1 178 ? 4.740 -7.633 -5.964 1.00 94.00 178 THR A CA 1
ATOM 1495 C C . THR A 1 178 ? 4.840 -6.681 -7.157 1.00 94.00 178 THR A C 1
ATOM 1497 O O . THR A 1 178 ? 3.867 -6.020 -7.527 1.00 94.00 178 THR A O 1
ATOM 1500 N N . GLY A 1 179 ? 6.011 -6.616 -7.802 1.00 94.75 179 GLY A N 1
ATOM 1501 C CA . GLY A 1 179 ? 6.182 -5.784 -9.001 1.00 94.75 179 GLY A CA 1
ATOM 1502 C C . GLY A 1 179 ? 5.256 -6.195 -10.148 1.00 94.75 179 GLY A C 1
ATOM 1503 O O . GLY A 1 179 ? 4.751 -5.332 -10.862 1.00 94.75 179 GLY A O 1
ATOM 1504 N N . ASP A 1 180 ? 4.954 -7.490 -10.268 1.00 95.75 180 ASP A N 1
ATOM 1505 C CA . ASP A 1 180 ? 3.989 -8.004 -11.244 1.00 95.75 180 ASP A CA 1
ATOM 1506 C C . ASP A 1 180 ? 2.562 -7.542 -10.944 1.00 95.75 180 ASP A C 1
ATOM 1508 O O . ASP A 1 180 ? 1.845 -7.161 -11.863 1.00 95.75 180 ASP A O 1
ATOM 1512 N N . GLN A 1 181 ? 2.156 -7.496 -9.670 1.00 95.25 181 GLN A N 1
ATOM 1513 C CA . GLN A 1 181 ? 0.841 -6.980 -9.271 1.00 95.25 181 GLN A CA 1
ATOM 1514 C C . GLN A 1 181 ? 0.707 -5.480 -9.563 1.00 95.25 181 GLN A C 1
ATOM 1516 O O . GLN A 1 181 ? -0.318 -5.037 -10.081 1.00 95.25 181 GLN A O 1
ATOM 1521 N N . VAL A 1 182 ? 1.754 -4.693 -9.289 1.00 95.25 182 VAL A N 1
ATOM 1522 C CA . VAL A 1 182 ? 1.789 -3.261 -9.637 1.00 95.25 182 VAL A CA 1
ATOM 1523 C C . VAL A 1 182 ? 1.727 -3.076 -11.156 1.00 95.25 182 VAL A C 1
ATOM 1525 O O . VAL A 1 182 ? 0.955 -2.253 -11.654 1.00 95.25 182 VAL A O 1
ATOM 1528 N N . TYR A 1 183 ? 2.483 -3.878 -11.909 1.00 96.25 183 TYR A N 1
ATOM 1529 C CA . TYR A 1 183 ? 2.441 -3.855 -13.368 1.00 96.25 183 TYR A CA 1
ATOM 1530 C C . TYR A 1 183 ? 1.080 -4.300 -13.915 1.00 96.25 183 TYR A C 1
ATOM 1532 O O . TYR A 1 183 ? 0.599 -3.714 -14.875 1.00 96.25 183 TYR A O 1
ATOM 1540 N N . GLN A 1 184 ? 0.412 -5.267 -13.286 1.00 95.00 184 GLN A N 1
ATOM 1541 C CA . GLN A 1 184 ? -0.938 -5.685 -13.659 1.00 95.00 184 GLN A CA 1
ATOM 1542 C C . GLN A 1 184 ? -1.957 -4.553 -13.470 1.00 95.00 184 GLN A C 1
ATOM 1544 O O . GLN A 1 184 ? -2.818 -4.341 -14.322 1.00 95.00 184 GLN A O 1
ATOM 1549 N N . CYS A 1 185 ? -1.851 -3.782 -12.384 1.00 93.56 185 CYS A N 1
ATOM 1550 C CA . CYS A 1 185 ? -2.671 -2.585 -12.197 1.00 93.56 185 CYS A CA 1
ATOM 1551 C C . CYS A 1 185 ? -2.453 -1.557 -13.318 1.00 93.56 185 CYS A C 1
ATOM 1553 O O . CYS A 1 185 ? -3.418 -0.951 -13.782 1.00 93.56 185 CYS A O 1
ATOM 1555 N N . PHE A 1 186 ? -1.209 -1.394 -13.781 1.00 94.25 186 PHE A N 1
ATOM 1556 C CA . PHE A 1 186 ? -0.877 -0.551 -14.932 1.00 94.25 186 PHE A CA 1
ATOM 1557 C C . PHE A 1 186 ? -1.401 -1.122 -16.255 1.00 94.25 186 PHE A C 1
ATOM 1559 O O . PHE A 1 186 ? -2.029 -0.405 -17.030 1.00 94.25 186 PHE A O 1
ATOM 1566 N N . SER A 1 187 ? -1.190 -2.408 -16.525 1.00 91.94 187 SER A N 1
ATOM 1567 C CA . SER A 1 187 ? -1.561 -3.030 -17.797 1.00 91.94 187 SER A CA 1
ATOM 1568 C C . SER A 1 187 ? -3.076 -3.085 -18.001 1.00 91.94 187 SER A C 1
ATOM 1570 O O . SER A 1 187 ? -3.537 -2.907 -19.128 1.00 91.94 187 SER A O 1
ATOM 1572 N N . ASN A 1 188 ? -3.846 -3.234 -16.916 1.00 88.38 188 ASN A N 1
ATOM 1573 C CA . ASN A 1 188 ? -5.310 -3.181 -16.925 1.00 88.38 188 ASN A CA 1
ATOM 1574 C C . ASN A 1 188 ? -5.857 -1.810 -17.350 1.00 88.38 188 ASN A C 1
ATOM 1576 O O . ASN A 1 188 ? -6.936 -1.733 -17.936 1.00 88.38 188 ASN A O 1
ATOM 1580 N N . ASN A 1 189 ? -5.144 -0.724 -17.042 1.00 84.12 189 ASN A N 1
ATOM 1581 C CA . ASN A 1 189 ? -5.500 0.614 -17.494 1.00 84.12 189 ASN A CA 1
ATOM 1582 C C . ASN A 1 189 ? -4.248 1.469 -17.690 1.00 84.12 189 ASN A C 1
ATOM 1584 O O . ASN A 1 189 ? -3.824 2.210 -16.796 1.00 84.12 189 ASN A O 1
ATOM 1588 N N . LYS A 1 190 ? -3.699 1.389 -18.905 1.00 84.25 190 LYS A N 1
ATOM 1589 C CA . LYS A 1 190 ? -2.491 2.128 -19.270 1.00 84.25 190 LYS A CA 1
ATOM 1590 C C . LYS A 1 190 ? -2.732 3.642 -19.227 1.00 84.25 190 LYS A C 1
ATOM 1592 O O . LYS A 1 190 ? -1.819 4.386 -18.911 1.00 84.25 190 LYS A O 1
ATOM 1597 N N . LEU A 1 191 ? -3.961 4.124 -19.445 1.00 78.38 191 LEU A N 1
ATOM 1598 C CA . LEU A 1 191 ? -4.275 5.556 -19.442 1.00 78.38 191 LEU A CA 1
ATOM 1599 C C . LEU A 1 191 ? -4.315 6.137 -18.015 1.00 78.38 191 LEU A C 1
ATOM 1601 O O . LEU A 1 191 ? -5.190 5.831 -17.205 1.00 78.38 191 LEU A O 1
ATOM 1605 N N . LEU A 1 192 ? -3.416 7.083 -17.728 1.00 69.06 192 LEU A N 1
ATOM 1606 C CA . LEU A 1 192 ? -3.314 7.769 -16.429 1.00 69.06 192 LEU A CA 1
ATOM 1607 C C . LEU A 1 192 ? -4.410 8.826 -16.162 1.00 69.06 192 LEU A C 1
ATOM 1609 O O . LEU A 1 192 ? -4.293 9.603 -15.221 1.00 69.06 192 LEU A O 1
ATOM 1613 N N . ILE A 1 193 ? -5.460 8.883 -16.983 1.00 61.31 193 ILE A N 1
ATOM 1614 C CA . ILE A 1 193 ? -6.389 10.026 -17.058 1.00 61.31 193 ILE A CA 1
ATOM 1615 C C . ILE A 1 193 ? -7.421 10.024 -15.906 1.00 61.31 193 ILE A C 1
ATOM 1617 O O . ILE A 1 193 ? -8.073 11.033 -15.660 1.00 61.31 193 ILE A O 1
ATOM 1621 N N . SER A 1 194 ? -7.564 8.921 -15.158 1.00 58.69 194 SER A N 1
ATOM 1622 C CA . SER A 1 194 ? -8.593 8.788 -14.115 1.00 58.69 194 SER A CA 1
ATOM 1623 C C . SER A 1 194 ? -8.032 8.638 -12.697 1.00 58.69 194 SER A C 1
ATOM 1625 O O . SER A 1 194 ? -7.191 7.777 -12.439 1.00 58.69 194 SER A O 1
ATOM 1627 N N . ASN A 1 195 ? -8.616 9.368 -11.740 1.00 55.09 195 ASN A N 1
ATOM 1628 C CA . ASN A 1 195 ? -8.397 9.191 -10.294 1.00 55.09 195 ASN A CA 1
ATOM 1629 C C . ASN A 1 195 ? -8.876 7.822 -9.769 1.00 55.09 195 ASN A C 1
ATOM 1631 O O . ASN A 1 195 ? -8.544 7.423 -8.653 1.00 55.09 195 ASN A O 1
ATOM 1635 N N . THR A 1 196 ? -9.649 7.077 -10.565 1.00 65.56 196 THR A N 1
ATOM 1636 C CA . THR A 1 196 ? -10.041 5.695 -10.255 1.00 65.56 196 THR A CA 1
ATOM 1637 C C . THR A 1 196 ? -9.013 4.658 -10.708 1.00 65.56 196 THR A C 1
ATOM 1639 O O . THR A 1 196 ? -9.247 3.474 -10.484 1.00 65.56 196 THR A O 1
ATOM 1642 N N . ASN A 1 197 ? -7.890 5.073 -11.311 1.00 82.31 197 ASN A N 1
ATOM 1643 C CA . ASN A 1 197 ? -6.896 4.161 -11.869 1.00 82.31 197 ASN A CA 1
ATOM 1644 C C . ASN A 1 197 ? -6.218 3.316 -10.768 1.00 82.31 197 ASN A C 1
ATOM 1646 O O . ASN A 1 197 ? -5.574 3.838 -9.854 1.00 82.31 197 ASN A O 1
ATOM 1650 N N . ASP A 1 198 ? -6.353 1.994 -10.889 1.00 87.38 198 ASP A N 1
ATOM 1651 C CA . ASP A 1 198 ? -5.796 1.006 -9.962 1.00 87.38 198 ASP A CA 1
ATOM 1652 C C . ASP A 1 198 ? -4.264 1.114 -9.852 1.00 87.38 198 ASP A C 1
ATOM 1654 O O . ASP A 1 198 ? -3.714 0.910 -8.771 1.00 87.38 198 ASP A O 1
ATOM 1658 N N . PHE A 1 199 ? -3.564 1.523 -10.918 1.00 92.50 199 PHE A N 1
ATOM 1659 C CA . PHE A 1 199 ? -2.125 1.796 -10.885 1.00 92.50 199 PHE A CA 1
ATOM 1660 C C . PHE A 1 199 ? -1.781 2.911 -9.897 1.00 92.50 199 PHE A C 1
ATOM 1662 O O . PHE A 1 199 ? -0.934 2.713 -9.027 1.00 92.50 199 PHE A O 1
ATOM 1669 N N . ARG A 1 200 ? -2.488 4.046 -9.956 1.00 87.62 200 ARG A N 1
ATOM 1670 C CA . ARG A 1 200 ? -2.279 5.172 -9.028 1.00 87.62 200 ARG A CA 1
ATOM 1671 C C . ARG A 1 200 ? -2.517 4.759 -7.580 1.00 87.62 200 ARG A C 1
ATOM 1673 O O . ARG A 1 200 ? -1.740 5.115 -6.704 1.00 87.62 200 ARG A O 1
ATOM 1680 N N . LYS A 1 201 ? -3.548 3.951 -7.327 1.00 85.88 201 LYS A N 1
ATOM 1681 C CA . LYS A 1 201 ? -3.821 3.419 -5.982 1.00 85.88 201 LYS A CA 1
ATOM 1682 C C . LYS A 1 201 ? -2.740 2.436 -5.526 1.00 85.88 201 LYS A C 1
ATOM 1684 O O . LYS A 1 201 ? -2.339 2.461 -4.366 1.00 85.88 201 LYS A O 1
ATOM 1689 N N . SER A 1 202 ? -2.224 1.608 -6.437 1.00 89.75 202 SER A N 1
ATOM 1690 C CA . SER A 1 202 ? -1.154 0.650 -6.135 1.00 89.75 202 SER A CA 1
ATOM 1691 C C . SER A 1 202 ? 0.174 1.324 -5.770 1.00 89.75 202 SER A C 1
ATOM 1693 O O . SER A 1 202 ? 0.926 0.765 -4.976 1.00 89.75 202 SER A O 1
ATOM 1695 N N . GLN A 1 203 ? 0.438 2.549 -6.250 1.00 89.31 203 GLN A N 1
ATOM 1696 C CA . GLN A 1 203 ? 1.637 3.318 -5.880 1.00 89.31 203 GLN A CA 1
ATOM 1697 C C . GLN A 1 203 ? 1.726 3.520 -4.357 1.00 89.31 203 GLN A C 1
ATOM 1699 O O . GLN A 1 203 ? 2.791 3.308 -3.778 1.00 89.31 203 GLN A O 1
ATOM 1704 N N . PHE A 1 204 ? 0.598 3.758 -3.672 1.00 83.81 204 PHE A N 1
ATOM 1705 C CA . PHE A 1 204 ? 0.549 3.892 -2.206 1.00 83.81 204 PHE A CA 1
ATOM 1706 C C . PHE A 1 204 ? 1.007 2.645 -1.435 1.00 83.81 204 PHE A C 1
ATOM 1708 O O . PHE A 1 204 ? 1.206 2.711 -0.226 1.00 83.81 204 PHE A O 1
ATOM 1715 N N . SER A 1 205 ? 1.142 1.499 -2.099 1.00 83.38 205 SER A N 1
ATOM 1716 C CA . SER A 1 205 ? 1.643 0.260 -1.496 1.00 83.38 205 SER A CA 1
ATOM 1717 C C . SER A 1 205 ? 3.174 0.178 -1.495 1.00 83.38 205 SER A C 1
ATOM 1719 O O . SER A 1 205 ? 3.750 -0.591 -0.731 1.00 83.38 205 SER A O 1
ATOM 1721 N N . VAL A 1 206 ? 3.834 0.985 -2.329 1.00 87.69 206 VAL A N 1
ATOM 1722 C CA . VAL A 1 206 ? 5.294 0.992 -2.525 1.00 87.69 206 VAL A CA 1
ATOM 1723 C C . VAL A 1 206 ? 5.932 2.267 -1.957 1.00 87.69 206 VAL A C 1
ATOM 1725 O O . VAL A 1 206 ? 7.120 2.286 -1.651 1.00 87.69 206 VAL A O 1
ATOM 1728 N N . GLU A 1 207 ? 5.149 3.331 -1.775 1.00 83.69 207 GLU A N 1
ATOM 1729 C CA . GLU A 1 207 ? 5.600 4.581 -1.163 1.00 83.69 207 GLU A CA 1
ATOM 1730 C C . GLU A 1 207 ? 6.071 4.396 0.287 1.00 83.69 207 GLU A C 1
ATOM 1732 O O . GLU A 1 207 ? 5.323 3.922 1.147 1.00 83.69 207 GLU A O 1
ATOM 1737 N N . ALA A 1 208 ? 7.275 4.891 0.588 1.00 79.50 208 ALA A N 1
ATOM 1738 C CA . ALA A 1 208 ? 7.905 4.755 1.904 1.00 79.50 208 ALA A CA 1
ATOM 1739 C C . ALA A 1 208 ? 7.067 5.318 3.065 1.00 79.50 208 ALA A C 1
ATOM 1741 O O . ALA A 1 208 ? 7.148 4.816 4.185 1.00 79.50 208 ALA A O 1
ATOM 1742 N N . ARG A 1 209 ? 6.223 6.330 2.806 1.00 74.56 209 ARG A N 1
ATOM 1743 C CA . ARG A 1 209 ? 5.330 6.915 3.822 1.00 74.56 209 ARG A CA 1
ATOM 1744 C C . ARG A 1 209 ? 4.246 5.958 4.325 1.00 74.56 209 ARG A C 1
ATOM 1746 O O . ARG A 1 209 ? 3.781 6.126 5.445 1.00 74.56 209 ARG A O 1
ATOM 1753 N N . TYR A 1 210 ? 3.820 5.001 3.500 1.00 73.94 210 TYR A N 1
ATOM 1754 C CA . TYR A 1 210 ? 2.760 4.045 3.837 1.00 73.94 210 TYR A CA 1
ATOM 1755 C C . TYR A 1 210 ? 3.304 2.634 4.042 1.00 73.94 210 TYR A C 1
ATOM 1757 O O . TYR A 1 210 ? 2.759 1.887 4.845 1.00 73.94 210 TYR A O 1
ATOM 1765 N N . ASN A 1 211 ? 4.381 2.280 3.340 1.00 76.00 211 ASN A N 1
ATOM 1766 C CA . ASN A 1 211 ? 5.052 0.998 3.466 1.00 76.00 211 ASN A CA 1
ATOM 1767 C C . ASN A 1 211 ? 6.576 1.209 3.488 1.00 76.00 211 ASN A C 1
ATOM 1769 O O . ASN A 1 211 ? 7.218 1.187 2.435 1.00 76.00 211 ASN A O 1
ATOM 1773 N N . PRO A 1 212 ? 7.182 1.404 4.672 1.00 74.56 212 PRO A N 1
ATOM 1774 C CA . PRO A 1 212 ? 8.622 1.620 4.809 1.00 74.56 212 PRO A CA 1
ATOM 1775 C C . PRO A 1 212 ? 9.443 0.326 4.644 1.00 74.56 212 PRO A C 1
ATOM 1777 O O . PRO A 1 212 ? 10.620 0.291 5.003 1.00 74.56 212 PRO A O 1
ATOM 1780 N N . ASN A 1 213 ? 8.846 -0.762 4.142 1.00 78.50 213 ASN A N 1
ATOM 1781 C CA . ASN A 1 213 ? 9.534 -2.031 3.964 1.00 78.50 213 ASN A CA 1
ATOM 1782 C C . ASN A 1 213 ? 10.657 -1.898 2.936 1.00 78.50 213 ASN A C 1
ATOM 1784 O O . ASN A 1 213 ? 10.438 -1.599 1.760 1.00 78.50 213 ASN A O 1
ATOM 1788 N N . THR A 1 214 ? 11.878 -2.210 3.364 1.00 78.44 214 THR A N 1
ATOM 1789 C CA . THR A 1 214 ? 13.041 -2.098 2.495 1.00 78.44 214 THR A CA 1
ATOM 1790 C C . THR A 1 214 ? 12.992 -3.057 1.305 1.00 78.44 214 THR A C 1
ATOM 1792 O O . THR A 1 214 ? 13.599 -2.794 0.275 1.00 78.44 214 THR A O 1
ATOM 1795 N N . ARG A 1 215 ? 12.195 -4.124 1.354 1.00 83.50 215 ARG A N 1
ATOM 1796 C CA . ARG A 1 215 ? 12.028 -5.045 0.220 1.00 83.50 215 ARG A CA 1
ATOM 1797 C C . ARG A 1 215 ? 11.292 -4.428 -0.975 1.00 83.50 215 ARG A C 1
ATOM 1799 O O . ARG A 1 215 ? 11.349 -4.998 -2.062 1.00 83.50 215 ARG A O 1
ATOM 1806 N N . ASN A 1 216 ? 10.684 -3.249 -0.820 1.00 88.62 216 ASN A N 1
ATOM 1807 C CA . ASN A 1 216 ? 9.981 -2.559 -1.903 1.00 88.62 216 ASN A CA 1
ATOM 1808 C C . ASN A 1 216 ? 10.881 -2.199 -3.107 1.00 88.62 216 ASN A C 1
ATOM 1810 O O . ASN A 1 216 ? 10.360 -2.104 -4.216 1.00 88.62 216 ASN A O 1
ATOM 1814 N N . ILE A 1 217 ? 12.217 -2.125 -2.969 1.00 91.75 217 ILE A N 1
ATOM 1815 C CA . ILE A 1 217 ? 13.147 -1.975 -4.109 1.00 91.75 217 ILE A CA 1
ATOM 1816 C C . ILE A 1 217 ? 12.986 -3.093 -5.135 1.00 91.75 217 ILE A C 1
ATOM 1818 O O . ILE A 1 217 ? 13.145 -2.856 -6.331 1.00 91.75 217 ILE A O 1
ATOM 1822 N N . ILE A 1 218 ? 12.666 -4.307 -4.681 1.00 93.12 218 ILE A N 1
ATOM 1823 C CA . ILE A 1 218 ? 12.476 -5.462 -5.557 1.00 93.12 218 ILE A CA 1
ATOM 1824 C C . ILE A 1 218 ? 11.203 -5.249 -6.378 1.00 93.12 218 ILE A C 1
ATOM 1826 O O . ILE A 1 218 ? 11.223 -5.403 -7.597 1.00 93.12 218 ILE A O 1
ATOM 1830 N N . THR A 1 219 ? 10.124 -4.807 -5.727 1.00 95.12 219 THR A N 1
ATOM 1831 C CA . THR A 1 219 ? 8.861 -4.438 -6.380 1.00 95.12 219 THR A CA 1
ATOM 1832 C C . THR A 1 219 ? 9.070 -3.328 -7.413 1.00 95.12 219 THR A C 1
ATOM 1834 O O . THR A 1 219 ? 8.604 -3.467 -8.544 1.00 95.12 219 THR A O 1
ATOM 1837 N N . ILE A 1 220 ? 9.825 -2.277 -7.070 1.00 95.50 220 ILE A N 1
ATOM 1838 C CA . ILE A 1 220 ? 10.167 -1.178 -7.990 1.00 95.50 220 ILE A CA 1
ATOM 1839 C C . ILE A 1 220 ? 10.945 -1.710 -9.201 1.00 95.50 220 ILE A C 1
ATOM 1841 O O . ILE A 1 220 ? 10.582 -1.431 -10.341 1.00 95.50 220 ILE A O 1
ATOM 1845 N N . SER A 1 221 ? 11.989 -2.509 -8.968 1.00 96.00 221 SER A N 1
ATOM 1846 C CA . SER A 1 221 ? 12.837 -3.059 -10.030 1.00 96.00 221 SER A CA 1
ATOM 1847 C C . SER A 1 221 ? 12.060 -3.959 -10.998 1.00 96.00 221 SER A C 1
ATOM 1849 O O . SER A 1 221 ? 12.198 -3.809 -12.213 1.00 96.00 221 SER A O 1
ATOM 1851 N N . ILE A 1 222 ? 11.208 -4.851 -10.480 1.00 96.19 222 ILE A N 1
ATOM 1852 C CA . ILE A 1 222 ? 10.374 -5.745 -11.297 1.00 96.19 222 ILE A CA 1
ATOM 1853 C C . ILE A 1 222 ? 9.350 -4.942 -12.105 1.00 96.19 222 ILE A C 1
ATOM 1855 O O . ILE A 1 222 ? 9.210 -5.178 -13.304 1.00 96.19 222 ILE A O 1
ATOM 1859 N N . PHE A 1 223 ? 8.678 -3.960 -11.491 1.00 96.94 223 PHE A N 1
ATOM 1860 C CA . PHE A 1 223 ? 7.736 -3.096 -12.205 1.00 96.94 223 PHE A CA 1
ATOM 1861 C C . PHE A 1 223 ? 8.409 -2.375 -13.380 1.00 96.94 223 PHE A C 1
ATOM 1863 O O . PHE A 1 223 ? 7.908 -2.438 -14.501 1.00 96.94 223 PHE A O 1
ATOM 1870 N N . LEU A 1 224 ? 9.560 -1.735 -13.142 1.00 97.25 224 LEU A N 1
ATOM 1871 C CA . LEU A 1 224 ? 10.305 -1.034 -14.189 1.00 97.25 224 LEU A CA 1
ATOM 1872 C C . LEU A 1 224 ? 10.726 -1.999 -15.298 1.00 97.25 224 LEU A C 1
ATOM 1874 O O . LEU A 1 224 ? 10.574 -1.688 -16.474 1.00 97.25 224 LEU A O 1
ATOM 1878 N N . LYS A 1 225 ? 11.199 -3.198 -14.951 1.00 96.38 225 LYS A N 1
ATOM 1879 C CA . LYS A 1 225 ? 11.555 -4.208 -15.951 1.00 96.38 225 LYS A CA 1
ATOM 188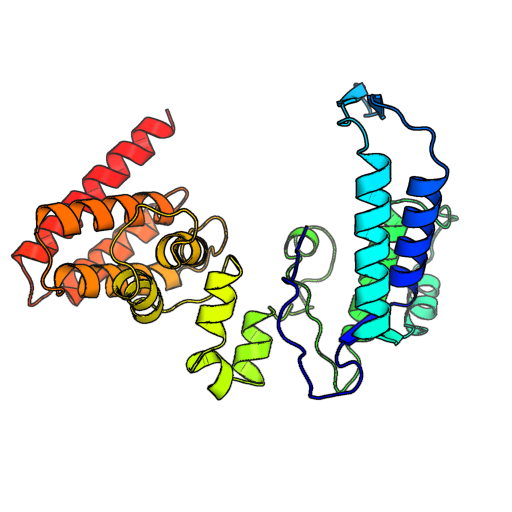0 C C . LYS A 1 225 ? 10.364 -4.570 -16.838 1.00 96.38 225 LYS A C 1
ATOM 1882 O O . LYS A 1 225 ? 10.501 -4.568 -18.059 1.00 96.38 225 LYS A O 1
ATOM 1887 N N . ASN A 1 226 ? 9.202 -4.823 -16.242 1.00 96.19 226 ASN A N 1
ATOM 1888 C CA . ASN A 1 226 ? 7.989 -5.160 -16.983 1.00 96.19 226 ASN A CA 1
ATOM 1889 C C . ASN A 1 226 ? 7.498 -3.984 -17.846 1.00 96.19 226 ASN A C 1
ATOM 1891 O O . ASN A 1 226 ? 7.146 -4.184 -19.005 1.00 96.19 226 ASN A O 1
ATOM 1895 N N . LEU A 1 227 ? 7.553 -2.751 -17.328 1.00 96.31 227 LEU A N 1
ATOM 1896 C CA . LEU A 1 227 ? 7.211 -1.532 -18.069 1.00 96.31 227 LEU A CA 1
ATOM 1897 C C . LEU A 1 227 ? 8.081 -1.354 -19.321 1.00 96.31 227 LEU A C 1
ATOM 1899 O O . LEU A 1 227 ? 7.571 -1.026 -20.394 1.00 96.31 227 LEU A O 1
ATOM 1903 N N . TYR A 1 228 ? 9.392 -1.568 -19.196 1.00 95.25 228 TYR A N 1
ATOM 1904 C CA . TYR A 1 228 ? 10.316 -1.406 -20.317 1.00 95.25 228 TYR A CA 1
ATOM 1905 C C . TYR A 1 228 ? 10.299 -2.585 -21.290 1.00 95.25 228 TYR A C 1
ATOM 1907 O O . TYR A 1 228 ? 10.570 -2.373 -22.472 1.00 95.25 228 TYR A O 1
ATOM 1915 N N . ALA A 1 229 ? 9.902 -3.775 -20.840 1.00 93.31 229 ALA A N 1
ATOM 1916 C CA . ALA A 1 229 ? 9.654 -4.927 -21.703 1.00 93.31 229 ALA A CA 1
ATOM 1917 C C . ALA A 1 229 ? 8.327 -4.837 -22.490 1.00 93.31 229 ALA A C 1
ATOM 1919 O O . ALA A 1 229 ? 8.187 -5.503 -23.512 1.00 93.31 229 ALA A O 1
ATOM 1920 N N . ASP A 1 230 ? 7.359 -4.022 -22.049 1.00 93.38 230 ASP A N 1
ATOM 1921 C CA . ASP A 1 230 ? 6.065 -3.853 -22.730 1.00 93.38 230 ASP A CA 1
ATOM 1922 C C . ASP A 1 230 ? 6.220 -3.208 -24.122 1.00 93.38 230 ASP A C 1
ATOM 1924 O O . ASP A 1 230 ? 7.131 -2.414 -24.364 1.00 93.38 230 ASP A O 1
ATOM 1928 N N . ASN A 1 231 ? 5.302 -3.473 -25.050 1.00 92.75 231 ASN A N 1
ATOM 1929 C CA . ASN A 1 231 ? 5.323 -2.889 -26.395 1.00 92.75 231 ASN A CA 1
ATOM 1930 C C . ASN A 1 231 ? 4.670 -1.493 -26.416 1.00 92.75 231 ASN A C 1
ATOM 1932 O O . ASN A 1 231 ? 3.629 -1.266 -27.033 1.00 92.75 231 ASN A O 1
ATOM 1936 N N . LEU A 1 232 ? 5.262 -0.557 -25.674 1.00 92.88 232 LEU A N 1
ATOM 1937 C CA . LEU A 1 232 ? 4.834 0.840 -25.582 1.00 92.88 232 LEU A CA 1
ATOM 1938 C C . LEU A 1 232 ? 5.860 1.779 -26.214 1.00 92.88 232 LEU A C 1
ATOM 1940 O O . LEU A 1 232 ? 7.055 1.478 -26.256 1.00 92.88 232 LEU A O 1
ATOM 1944 N N . LYS A 1 233 ? 5.397 2.960 -26.643 1.00 94.56 233 LYS A N 1
ATOM 1945 C CA . LYS A 1 233 ? 6.286 4.032 -27.105 1.00 94.56 233 LYS A CA 1
ATOM 1946 C C . LYS A 1 233 ? 7.298 4.378 -26.015 1.00 94.56 233 LYS A C 1
ATOM 1948 O O . LYS A 1 233 ? 6.937 4.514 -24.847 1.00 94.56 233 LYS A O 1
ATOM 1953 N N . PHE A 1 234 ? 8.551 4.554 -26.414 1.00 93.69 234 PHE A N 1
ATOM 1954 C CA . PHE A 1 234 ? 9.659 4.759 -25.487 1.00 93.69 234 PHE A CA 1
ATOM 1955 C C . PHE A 1 234 ? 9.465 5.986 -24.584 1.00 93.69 234 PHE A C 1
ATOM 1957 O O . PHE A 1 234 ? 9.558 5.866 -23.365 1.00 93.69 234 PHE A O 1
ATOM 1964 N N . ASP A 1 235 ? 9.069 7.129 -25.149 1.00 94.06 235 ASP A N 1
ATOM 1965 C CA . ASP A 1 235 ? 8.805 8.350 -24.370 1.00 94.06 235 ASP A CA 1
ATOM 1966 C C . ASP A 1 235 ? 7.695 8.157 -23.336 1.00 94.06 235 ASP A C 1
ATOM 1968 O O . ASP A 1 235 ? 7.764 8.668 -22.218 1.00 94.06 235 ASP A O 1
ATOM 1972 N N . TYR A 1 236 ? 6.690 7.357 -23.689 1.00 94.12 236 TYR A N 1
ATOM 1973 C CA . TYR A 1 236 ? 5.604 7.032 -22.783 1.00 94.12 236 TYR A CA 1
ATOM 1974 C C . TYR A 1 236 ? 6.087 6.164 -21.617 1.00 94.12 236 TYR A C 1
ATOM 1976 O O . TYR A 1 236 ? 5.766 6.455 -20.468 1.00 94.12 236 TYR A O 1
ATOM 1984 N N . LYS A 1 237 ? 6.935 5.158 -21.876 1.00 94.94 237 LYS A N 1
ATOM 1985 C CA . LYS A 1 237 ? 7.576 4.359 -20.815 1.00 94.94 237 LYS A CA 1
ATOM 1986 C C . LYS A 1 237 ? 8.351 5.248 -19.846 1.00 94.94 237 LYS A C 1
ATOM 1988 O O . LYS A 1 237 ? 8.168 5.119 -18.639 1.00 94.94 237 LYS A O 1
ATOM 1993 N N . ARG A 1 238 ? 9.145 6.193 -20.364 1.00 96.00 238 ARG A N 1
ATOM 1994 C CA . ARG A 1 238 ? 9.899 7.149 -19.536 1.00 96.00 238 ARG A CA 1
ATOM 1995 C C . ARG A 1 238 ? 8.983 8.022 -18.686 1.00 96.00 238 ARG A C 1
ATOM 1997 O O . ARG A 1 238 ? 9.252 8.234 -17.508 1.00 96.00 238 ARG A O 1
ATOM 2004 N N . GLN A 1 239 ? 7.874 8.500 -19.249 1.00 94.38 239 GLN A N 1
ATOM 2005 C CA . GLN A 1 239 ? 6.890 9.278 -18.496 1.00 94.38 239 GLN A CA 1
ATOM 2006 C C . GLN A 1 239 ? 6.319 8.481 -17.311 1.00 94.38 239 GLN A C 1
ATOM 2008 O O . GLN A 1 239 ? 6.312 8.987 -16.190 1.00 94.38 239 GLN A O 1
ATOM 2013 N N . ILE A 1 240 ? 5.883 7.237 -17.541 1.00 95.00 240 ILE A N 1
ATOM 2014 C CA . ILE A 1 240 ? 5.343 6.363 -16.485 1.00 95.00 240 ILE A CA 1
ATOM 2015 C C . ILE A 1 240 ? 6.420 6.009 -15.450 1.00 95.00 240 ILE A C 1
ATOM 2017 O O . ILE A 1 240 ? 6.156 6.050 -14.251 1.00 95.00 240 ILE A O 1
ATOM 2021 N N . SER A 1 241 ? 7.633 5.694 -15.910 1.00 96.69 241 SER A N 1
ATOM 2022 C CA . SER A 1 241 ? 8.800 5.383 -15.077 1.00 96.69 241 SER A CA 1
ATOM 2023 C C . SER A 1 241 ? 9.092 6.513 -14.092 1.00 96.69 241 SER A C 1
ATOM 2025 O O . SER A 1 241 ? 9.113 6.296 -12.881 1.00 96.69 241 SER A O 1
ATOM 2027 N N . ARG A 1 242 ? 9.221 7.745 -14.596 1.00 95.81 242 ARG A N 1
ATOM 2028 C CA . ARG A 1 242 ? 9.510 8.936 -13.785 1.00 95.81 242 ARG A CA 1
ATOM 2029 C C . ARG A 1 242 ? 8.395 9.251 -12.797 1.00 95.81 242 ARG A C 1
ATOM 2031 O O . ARG A 1 242 ? 8.679 9.543 -11.642 1.00 95.81 242 ARG A O 1
ATOM 2038 N N . ASP A 1 243 ? 7.141 9.173 -13.235 1.00 92.62 243 ASP A N 1
ATOM 2039 C CA . ASP A 1 243 ? 5.975 9.397 -12.376 1.00 92.62 243 ASP A CA 1
ATOM 2040 C C . ASP A 1 243 ? 5.912 8.380 -11.221 1.00 92.62 243 ASP A C 1
ATOM 2042 O O . ASP A 1 243 ? 5.748 8.756 -10.060 1.00 92.62 243 ASP A O 1
ATOM 2046 N N . PHE A 1 244 ? 6.140 7.099 -11.520 1.00 94.81 244 PHE A N 1
ATOM 2047 C CA . PHE A 1 244 ? 6.209 6.037 -10.518 1.00 94.81 244 PHE A CA 1
ATOM 2048 C C . PHE A 1 244 ? 7.385 6.222 -9.545 1.00 94.81 244 PHE A C 1
ATOM 2050 O O . PHE A 1 244 ? 7.222 6.128 -8.325 1.00 94.81 244 PHE A O 1
ATOM 2057 N N . LEU A 1 245 ? 8.577 6.513 -10.069 1.00 95.62 245 LEU A N 1
ATOM 2058 C CA . LEU A 1 245 ? 9.782 6.756 -9.275 1.00 95.62 245 LEU A CA 1
ATOM 2059 C C . LEU A 1 245 ? 9.629 7.978 -8.362 1.00 95.62 245 LEU A C 1
ATOM 2061 O O . LEU A 1 245 ? 10.053 7.932 -7.210 1.00 95.62 245 LEU A O 1
ATOM 2065 N N . LEU A 1 246 ? 8.982 9.048 -8.831 1.00 92.31 246 LEU A N 1
ATOM 2066 C CA . LEU A 1 246 ? 8.752 10.253 -8.034 1.00 92.31 246 LEU A CA 1
ATOM 2067 C C . LEU A 1 246 ? 7.878 9.975 -6.805 1.00 92.31 246 LEU A C 1
ATOM 2069 O O . LEU A 1 246 ? 8.167 10.484 -5.721 1.00 92.31 246 LEU A O 1
ATOM 2073 N N . GLY A 1 247 ? 6.836 9.151 -6.957 1.00 86.56 247 GLY A N 1
ATOM 2074 C CA . GLY A 1 247 ? 6.009 8.716 -5.832 1.00 86.56 247 GLY A CA 1
ATOM 2075 C C . GLY A 1 247 ? 6.797 7.852 -4.848 1.00 86.56 247 GLY A C 1
ATOM 2076 O O . GLY A 1 247 ? 6.800 8.109 -3.645 1.00 86.56 247 GLY A O 1
ATOM 2077 N N . THR A 1 248 ? 7.512 6.852 -5.363 1.00 90.25 248 THR A N 1
ATOM 2078 C CA . THR A 1 248 ? 8.148 5.808 -4.544 1.00 90.25 248 THR A CA 1
ATOM 2079 C C . THR A 1 248 ? 9.443 6.233 -3.851 1.00 90.25 248 THR A C 1
ATOM 2081 O O . THR A 1 248 ? 9.680 5.802 -2.724 1.00 90.25 248 THR A O 1
ATOM 2084 N N . LEU A 1 249 ? 10.268 7.083 -4.472 1.00 91.06 249 LEU A N 1
ATOM 2085 C CA . LEU A 1 249 ? 11.575 7.493 -3.936 1.00 91.06 249 LEU A CA 1
ATOM 2086 C C . LEU A 1 249 ? 11.510 8.685 -2.970 1.00 91.06 249 LEU A C 1
ATOM 2088 O O . LEU A 1 249 ? 12.511 9.035 -2.339 1.00 91.06 249 LEU A O 1
ATOM 2092 N N . LYS A 1 250 ? 10.348 9.326 -2.814 1.00 86.31 250 LYS A N 1
ATOM 2093 C CA . LYS A 1 250 ? 10.205 10.463 -1.901 1.00 86.31 250 LYS A CA 1
ATOM 2094 C C . LYS A 1 250 ? 10.360 10.017 -0.441 1.00 86.31 250 LYS A C 1
ATOM 2096 O O . LYS A 1 250 ? 9.597 9.189 0.050 1.00 86.31 250 LYS A O 1
ATOM 2101 N N . GLY A 1 251 ? 11.321 10.613 0.271 1.00 81.50 251 GLY A N 1
ATOM 2102 C CA . GLY A 1 251 ? 11.600 10.305 1.683 1.00 81.50 251 GLY A CA 1
ATOM 2103 C C . GLY A 1 251 ? 12.394 9.013 1.905 1.00 81.50 251 GLY A C 1
ATOM 2104 O O . GLY A 1 251 ? 12.471 8.527 3.031 1.00 81.50 251 GLY A O 1
ATOM 2105 N N . VAL A 1 252 ? 12.976 8.455 0.844 1.00 84.38 252 VAL A N 1
ATOM 2106 C CA . VAL A 1 252 ? 13.766 7.225 0.886 1.00 84.38 252 VAL A CA 1
ATOM 2107 C C . VAL A 1 252 ? 15.255 7.535 1.139 1.00 84.38 252 VAL A C 1
ATOM 2109 O O . VAL A 1 252 ? 15.781 8.472 0.536 1.00 84.38 252 VAL A O 1
ATOM 2112 N N . PRO A 1 253 ? 15.973 6.770 1.989 1.00 85.38 253 PRO A N 1
ATOM 2113 C CA . PRO A 1 253 ? 17.394 7.020 2.253 1.00 85.38 253 PRO A CA 1
ATOM 2114 C C . PRO A 1 253 ? 18.314 6.669 1.063 1.00 85.38 253 PRO A C 1
ATOM 2116 O O . PRO A 1 253 ? 18.023 5.769 0.278 1.00 85.38 253 PRO A O 1
ATOM 2119 N N . LEU A 1 254 ? 19.475 7.329 0.953 1.00 86.06 254 LEU A N 1
ATOM 2120 C CA . LEU A 1 254 ? 20.409 7.174 -0.184 1.00 86.06 254 LEU A CA 1
ATOM 2121 C C . LEU A 1 254 ? 20.927 5.742 -0.394 1.00 86.06 254 LEU A C 1
ATOM 2123 O O . LEU A 1 254 ? 21.056 5.291 -1.529 1.00 86.06 254 LEU A O 1
ATOM 2127 N N . ASN A 1 255 ? 21.182 4.994 0.682 1.00 87.06 255 ASN A N 1
ATOM 2128 C CA . ASN A 1 255 ? 21.631 3.599 0.583 1.00 87.06 255 ASN A CA 1
ATOM 2129 C C . ASN A 1 255 ? 20.608 2.701 -0.140 1.00 87.06 255 ASN A C 1
ATOM 2131 O O . ASN A 1 255 ? 20.986 1.738 -0.804 1.00 87.06 255 ASN A O 1
ATOM 2135 N N . TYR A 1 256 ? 19.322 3.034 -0.049 1.00 87.12 256 TYR A N 1
ATOM 2136 C CA . TYR A 1 256 ? 18.235 2.341 -0.725 1.00 87.12 256 TYR A CA 1
ATOM 2137 C C . TYR A 1 256 ? 18.260 2.559 -2.238 1.00 87.12 256 TYR A C 1
ATOM 2139 O O . TYR A 1 256 ? 18.038 1.636 -3.019 1.00 87.12 256 TYR A O 1
ATOM 2147 N N . ILE A 1 257 ? 18.569 3.789 -2.648 1.00 90.06 257 ILE A N 1
ATOM 2148 C CA . ILE A 1 257 ? 18.684 4.186 -4.051 1.00 90.06 257 ILE A CA 1
ATOM 2149 C C . ILE A 1 257 ? 19.853 3.444 -4.707 1.00 90.06 257 ILE A C 1
ATOM 2151 O O . ILE A 1 257 ? 19.709 2.919 -5.810 1.00 90.06 257 ILE A O 1
ATOM 2155 N N . GLU A 1 258 ? 20.984 3.314 -4.013 1.00 90.69 258 GLU A N 1
ATOM 2156 C CA . GLU A 1 258 ? 22.131 2.550 -4.519 1.00 90.69 258 GLU A CA 1
ATOM 2157 C C . GLU A 1 258 ? 21.825 1.048 -4.650 1.00 90.69 258 GLU A C 1
ATOM 2159 O O . GLU A 1 258 ? 22.206 0.413 -5.640 1.00 90.69 258 GLU A O 1
ATOM 2164 N N . GLN A 1 259 ? 21.053 0.476 -3.718 1.00 92.06 259 GLN A N 1
ATOM 2165 C CA . GLN A 1 259 ? 20.559 -0.900 -3.848 1.00 92.06 259 GLN A CA 1
ATOM 2166 C C . GLN A 1 259 ? 19.627 -1.058 -5.055 1.00 92.06 259 GLN A C 1
ATOM 2168 O O . GLN A 1 259 ? 19.776 -2.015 -5.818 1.00 92.06 259 GLN A O 1
ATOM 2173 N N . LEU A 1 260 ? 18.713 -0.106 -5.277 1.00 93.88 260 LEU A N 1
ATOM 2174 C CA . LEU A 1 260 ? 17.852 -0.099 -6.458 1.00 93.88 260 LEU A CA 1
ATOM 2175 C C . LEU A 1 260 ? 18.684 -0.060 -7.747 1.00 93.88 260 LEU A C 1
ATOM 2177 O O . LEU A 1 260 ? 18.474 -0.896 -8.622 1.00 93.88 260 LEU A O 1
ATOM 2181 N N . LYS A 1 261 ? 19.677 0.832 -7.854 1.00 93.19 261 LYS A N 1
ATOM 2182 C CA . LYS A 1 261 ? 20.580 0.900 -9.019 1.00 93.19 261 LYS A CA 1
ATOM 2183 C C . LYS A 1 261 ? 21.299 -0.428 -9.271 1.00 93.19 261 LYS A C 1
ATOM 2185 O O . LYS A 1 261 ? 21.415 -0.856 -10.420 1.00 93.19 261 LYS A O 1
ATOM 2190 N N . SER A 1 262 ? 21.754 -1.108 -8.218 1.00 93.31 262 SER A N 1
ATOM 2191 C CA . SER A 1 262 ? 22.369 -2.439 -8.324 1.00 93.31 262 SER A CA 1
ATOM 2192 C C . SER A 1 262 ? 21.390 -3.499 -8.856 1.00 93.31 262 SER A C 1
ATOM 2194 O O . SER A 1 262 ? 21.727 -4.279 -9.757 1.00 93.31 262 SER A O 1
ATOM 2196 N N . LEU A 1 263 ? 20.142 -3.482 -8.373 1.00 93.69 263 LEU A N 1
ATOM 2197 C CA . LEU A 1 263 ? 19.081 -4.362 -8.870 1.00 93.69 263 LEU A CA 1
ATOM 2198 C C . LEU A 1 263 ? 18.740 -4.080 -10.335 1.00 93.69 263 LEU A C 1
ATOM 2200 O O . LEU A 1 263 ? 18.594 -5.028 -11.102 1.00 93.69 263 LEU A O 1
ATOM 2204 N N . ILE A 1 264 ? 18.686 -2.813 -10.760 1.00 94.75 264 ILE A N 1
ATOM 2205 C CA . ILE A 1 264 ? 18.476 -2.446 -12.170 1.00 94.75 264 ILE A CA 1
ATOM 2206 C C . ILE A 1 264 ? 19.617 -2.973 -13.047 1.00 94.75 264 ILE A C 1
ATOM 2208 O O . ILE A 1 264 ? 19.353 -3.638 -14.048 1.00 94.75 264 ILE A O 1
ATOM 2212 N N . LYS A 1 265 ? 20.882 -2.774 -12.646 1.00 91.31 265 LYS A N 1
ATOM 2213 C CA . LYS A 1 265 ? 22.050 -3.294 -13.386 1.00 91.31 265 LYS A CA 1
ATOM 2214 C C . LYS A 1 265 ? 21.961 -4.804 -13.622 1.00 91.31 265 LYS A C 1
ATOM 2216 O O . LYS A 1 265 ? 22.282 -5.273 -14.712 1.00 91.31 265 LYS A O 1
ATOM 2221 N N . THR A 1 266 ? 21.505 -5.551 -12.619 1.00 91.25 266 THR A N 1
ATOM 2222 C CA . THR A 1 266 ? 21.394 -7.014 -12.692 1.00 91.25 266 THR A CA 1
ATOM 2223 C C . THR A 1 266 ? 20.140 -7.454 -13.455 1.00 91.25 266 THR A C 1
ATOM 2225 O O . THR A 1 266 ? 20.208 -8.308 -14.339 1.00 91.25 266 THR A O 1
ATOM 2228 N N . GLY A 1 267 ? 18.988 -6.852 -13.154 1.00 88.25 267 GLY A N 1
ATOM 2229 C CA . GLY A 1 267 ? 17.682 -7.220 -13.704 1.00 88.25 267 GLY A CA 1
ATOM 2230 C C . GLY A 1 267 ? 17.519 -6.913 -15.195 1.00 88.25 267 GLY A C 1
ATOM 2231 O O . GLY A 1 267 ? 16.777 -7.629 -15.876 1.00 88.25 267 GLY A O 1
ATOM 2232 N N . PHE A 1 268 ? 18.249 -5.909 -15.694 1.00 93.19 268 PHE A N 1
ATOM 2233 C CA . PHE A 1 268 ? 18.247 -5.443 -17.085 1.00 93.19 268 PHE A CA 1
ATOM 2234 C C . PHE A 1 268 ? 19.487 -5.892 -17.876 1.00 93.19 268 PHE A C 1
ATOM 2236 O O . PHE A 1 268 ? 19.806 -5.315 -18.913 1.00 93.19 268 PHE A O 1
ATOM 2243 N N . LYS A 1 269 ? 20.202 -6.937 -17.434 1.00 88.25 269 LYS A N 1
ATOM 2244 C CA . LYS A 1 269 ? 21.416 -7.433 -18.115 1.00 88.25 269 LYS A CA 1
ATOM 2245 C C . LYS A 1 269 ? 21.229 -7.671 -19.625 1.00 88.25 269 LYS A C 1
ATOM 2247 O O . LYS A 1 269 ? 22.168 -7.477 -20.388 1.00 88.25 269 LYS A O 1
ATOM 2252 N N . PHE A 1 270 ? 20.028 -8.069 -20.043 1.00 88.69 270 PHE A N 1
ATOM 2253 C CA . PHE A 1 270 ? 19.678 -8.354 -21.440 1.00 88.69 270 PHE A CA 1
ATOM 2254 C C . PHE A 1 270 ? 18.946 -7.200 -22.155 1.00 88.69 270 PHE A C 1
ATOM 2256 O O . PHE A 1 270 ? 18.490 -7.383 -23.276 1.00 88.69 270 PHE A O 1
ATOM 2263 N N . LEU A 1 271 ? 18.824 -6.034 -21.511 1.00 89.56 271 LEU A N 1
ATOM 2264 C CA . LEU A 1 271 ? 18.115 -4.844 -21.998 1.00 89.56 271 LEU A CA 1
ATOM 2265 C C . LEU A 1 271 ? 18.997 -3.592 -21.792 1.00 89.56 271 LEU A C 1
ATOM 2267 O O . LEU A 1 271 ? 18.738 -2.790 -20.891 1.00 89.56 271 LEU A O 1
ATOM 2271 N N . PRO A 1 272 ? 20.120 -3.457 -22.525 1.00 87.56 272 PRO A N 1
ATOM 2272 C CA . PRO A 1 272 ? 21.138 -2.448 -22.230 1.00 87.56 272 PRO A CA 1
ATOM 2273 C C . PRO A 1 272 ? 20.663 -1.010 -22.471 1.00 87.56 272 PRO A C 1
ATOM 2275 O O . PRO A 1 272 ? 21.008 -0.139 -21.675 1.00 87.56 272 PRO A O 1
ATOM 2278 N N . LEU A 1 273 ? 19.852 -0.777 -23.508 1.00 89.31 273 LEU A N 1
ATOM 2279 C CA . LEU A 1 273 ? 19.306 0.546 -23.832 1.00 89.31 273 LEU A CA 1
ATOM 2280 C C . LEU A 1 273 ? 18.259 0.973 -22.796 1.00 89.31 273 LEU A C 1
ATOM 2282 O O . LEU A 1 273 ? 18.266 2.095 -22.296 1.00 89.31 273 LEU A O 1
ATOM 2286 N N . GLU A 1 274 ? 17.380 0.051 -22.410 1.00 93.00 274 GLU A N 1
ATOM 2287 C CA . GLU A 1 274 ? 16.354 0.282 -21.397 1.00 93.00 274 GLU A CA 1
ATOM 2288 C C . GLU A 1 274 ? 16.976 0.486 -20.013 1.00 93.00 274 GLU A C 1
ATOM 2290 O O . GLU A 1 274 ? 16.515 1.332 -19.251 1.00 93.00 274 GLU A O 1
ATOM 2295 N N . LYS A 1 275 ? 18.052 -0.244 -19.694 1.00 93.88 275 LYS A N 1
ATOM 2296 C CA . LYS A 1 275 ? 18.829 -0.060 -18.461 1.00 93.88 275 LYS A CA 1
ATOM 2297 C C . LYS A 1 275 ? 19.339 1.375 -18.336 1.00 93.88 275 LYS A C 1
ATOM 2299 O O . LYS A 1 275 ? 19.222 1.965 -17.266 1.00 93.88 275 LYS A O 1
ATOM 2304 N N . GLU A 1 276 ? 19.927 1.919 -19.401 1.00 93.38 276 GLU A N 1
ATOM 2305 C CA . GLU A 1 276 ? 20.433 3.298 -19.414 1.00 93.38 276 GLU A CA 1
ATOM 2306 C C . GLU A 1 276 ? 19.296 4.298 -19.218 1.00 93.38 276 GLU A C 1
ATOM 2308 O O . GLU A 1 276 ? 19.377 5.148 -18.333 1.00 93.38 276 GLU A O 1
ATOM 2313 N N . ALA A 1 277 ? 18.185 4.107 -19.929 1.00 93.94 277 ALA A N 1
ATOM 2314 C CA . ALA A 1 277 ? 17.002 4.948 -19.795 1.00 93.94 277 ALA A CA 1
ATOM 2315 C C . ALA A 1 277 ? 16.428 4.965 -18.368 1.00 93.94 277 ALA A C 1
ATOM 2317 O O . ALA A 1 277 ? 16.065 6.025 -17.860 1.00 93.94 277 ALA A O 1
ATOM 2318 N N . VAL A 1 278 ? 16.363 3.805 -17.704 1.00 95.56 278 VAL A N 1
ATOM 2319 C CA . VAL A 1 278 ? 15.901 3.706 -16.311 1.00 95.56 278 VAL A CA 1
ATOM 2320 C C . VAL A 1 278 ? 16.866 4.410 -15.358 1.00 95.56 278 VAL A C 1
ATOM 2322 O O . VAL A 1 278 ? 16.421 5.115 -14.456 1.00 95.56 278 VAL A O 1
ATOM 2325 N N . CYS A 1 279 ? 18.179 4.256 -15.551 1.00 94.62 279 CYS A N 1
ATOM 2326 C CA . CYS A 1 279 ? 19.176 4.968 -14.749 1.00 94.62 279 CYS A CA 1
ATOM 2327 C C . CYS A 1 279 ? 19.049 6.490 -14.910 1.00 94.62 279 CYS A C 1
ATOM 2329 O O . CYS A 1 279 ? 19.044 7.199 -13.907 1.00 94.62 279 CYS A O 1
ATOM 2331 N N . GLU A 1 280 ? 18.887 6.990 -16.137 1.00 95.88 280 GLU A N 1
ATOM 2332 C CA . GLU A 1 280 ? 18.641 8.416 -16.391 1.00 95.88 280 GLU A CA 1
ATOM 2333 C C . GLU A 1 280 ? 17.366 8.915 -15.705 1.00 95.88 280 GLU A C 1
ATOM 2335 O O . GLU A 1 280 ? 17.347 10.006 -15.137 1.00 95.88 280 GLU A O 1
ATOM 2340 N N . ASP A 1 281 ? 16.293 8.123 -15.747 1.00 96.81 281 ASP A N 1
ATOM 2341 C CA . ASP A 1 281 ? 15.027 8.487 -15.119 1.00 96.81 281 ASP A CA 1
ATOM 2342 C C . ASP A 1 281 ? 15.143 8.537 -13.588 1.00 96.81 281 ASP A C 1
ATOM 2344 O O . ASP A 1 281 ? 14.563 9.430 -12.968 1.00 96.81 281 ASP A O 1
ATOM 2348 N N . ILE A 1 282 ? 15.937 7.645 -12.981 1.00 95.69 282 ILE A N 1
ATOM 2349 C CA . ILE A 1 282 ? 16.274 7.705 -11.552 1.00 95.69 282 ILE A CA 1
ATOM 2350 C C . ILE A 1 282 ? 17.019 9.007 -11.239 1.00 95.69 282 ILE A C 1
ATOM 2352 O O . ILE A 1 282 ? 16.585 9.742 -10.355 1.00 95.69 282 ILE A O 1
ATOM 2356 N N . GLU A 1 283 ? 18.096 9.328 -11.961 1.00 95.31 283 GLU A N 1
ATOM 2357 C CA . GLU A 1 283 ? 18.884 10.546 -11.707 1.00 95.31 283 GLU A CA 1
ATOM 2358 C C . GLU A 1 283 ? 18.043 11.822 -11.866 1.00 95.31 283 GLU A C 1
ATOM 2360 O O . GLU A 1 283 ? 18.087 12.721 -11.020 1.00 95.31 283 GLU A O 1
ATOM 2365 N N . LEU A 1 284 ? 17.197 11.879 -12.900 1.00 95.50 284 LEU A N 1
ATOM 2366 C CA . LEU A 1 284 ? 16.278 12.994 -13.105 1.00 95.50 284 LEU A CA 1
ATOM 2367 C C . LEU A 1 284 ? 15.309 13.148 -11.925 1.00 95.50 284 LEU A C 1
ATOM 2369 O O . LEU A 1 284 ? 15.148 14.250 -11.398 1.00 95.50 284 LEU A O 1
ATOM 2373 N N . VAL A 1 285 ? 14.682 12.060 -11.476 1.00 95.38 285 VAL A N 1
ATOM 2374 C CA . VAL A 1 285 ? 13.745 12.094 -10.343 1.00 95.38 285 VAL A CA 1
ATOM 2375 C C . VAL A 1 285 ? 14.444 12.507 -9.048 1.00 95.38 285 VAL A C 1
ATOM 2377 O O . VAL A 1 285 ? 13.898 13.316 -8.297 1.00 95.38 285 VAL A O 1
ATOM 2380 N N . LEU A 1 286 ? 15.664 12.028 -8.799 1.00 93.38 286 LEU A N 1
ATOM 2381 C CA . LEU A 1 286 ? 16.450 12.433 -7.632 1.00 93.38 286 LEU A CA 1
ATOM 2382 C C . LEU A 1 286 ? 16.763 13.930 -7.650 1.00 93.38 286 LEU A C 1
ATOM 2384 O O . LEU A 1 286 ? 16.647 14.584 -6.612 1.00 93.38 286 LEU A O 1
ATOM 2388 N N . SER A 1 287 ? 17.083 14.491 -8.820 1.00 93.50 287 SER A N 1
ATOM 2389 C CA . SER A 1 287 ? 17.302 15.935 -8.969 1.00 93.50 287 SER A CA 1
ATOM 2390 C C . SER A 1 287 ? 16.041 16.750 -8.638 1.00 93.50 287 SER A C 1
ATOM 2392 O O . SER A 1 287 ? 16.123 17.752 -7.925 1.00 93.50 287 SER A O 1
ATOM 2394 N N . ILE A 1 288 ? 14.857 16.282 -9.058 1.00 92.56 288 ILE A N 1
ATOM 2395 C CA . ILE A 1 288 ? 13.566 16.918 -8.750 1.00 92.56 288 ILE A CA 1
ATOM 2396 C C . ILE A 1 288 ? 13.282 16.861 -7.243 1.00 92.56 288 ILE A C 1
ATOM 2398 O O . ILE A 1 288 ? 12.895 17.869 -6.647 1.00 92.56 288 ILE A O 1
ATOM 2402 N N . ILE A 1 289 ? 13.494 15.700 -6.614 1.00 89.12 289 ILE A N 1
ATOM 2403 C CA . ILE A 1 289 ? 13.276 15.514 -5.173 1.00 89.12 289 ILE A CA 1
ATOM 2404 C C . ILE A 1 289 ? 14.226 16.410 -4.367 1.00 89.12 289 ILE A C 1
ATOM 2406 O O . ILE A 1 289 ? 13.790 17.051 -3.414 1.00 89.12 289 ILE A O 1
ATOM 2410 N N . HIS A 1 290 ? 15.501 16.495 -4.758 1.00 86.69 290 HIS A N 1
ATOM 2411 C CA . HIS A 1 290 ? 16.487 17.333 -4.076 1.00 86.69 290 HIS A CA 1
ATOM 2412 C C . HIS A 1 290 ? 16.146 18.827 -4.171 1.00 86.69 290 HIS A C 1
ATOM 2414 O O . HIS A 1 290 ? 16.253 19.542 -3.178 1.00 86.69 290 HIS A O 1
ATOM 2420 N N . ASN A 1 291 ? 15.679 19.288 -5.335 1.00 82.69 291 ASN A N 1
ATOM 2421 C CA . ASN A 1 291 ? 15.274 20.681 -5.537 1.00 82.69 291 ASN A CA 1
ATOM 2422 C C . ASN A 1 291 ? 13.965 21.043 -4.820 1.00 82.69 291 ASN A C 1
ATOM 2424 O O . ASN A 1 291 ? 13.782 22.196 -4.461 1.00 82.69 291 ASN A O 1
ATOM 2428 N N . SER A 1 292 ? 13.074 20.075 -4.585 1.00 76.31 292 SER A N 1
ATOM 2429 C CA . SER A 1 292 ? 11.802 20.295 -3.874 1.00 76.31 292 SER A CA 1
ATOM 2430 C C . SER A 1 292 ? 11.950 20.372 -2.347 1.00 76.31 292 SER A C 1
ATOM 2432 O O . SER A 1 292 ? 10.990 20.711 -1.662 1.00 76.31 292 SER A O 1
ATOM 2434 N N . ASN A 1 293 ? 13.119 19.999 -1.814 1.00 62.03 293 ASN A N 1
ATOM 2435 C CA . ASN A 1 293 ? 13.430 19.999 -0.380 1.00 62.03 293 ASN A CA 1
ATOM 2436 C C . ASN A 1 293 ? 14.332 21.180 0.043 1.00 62.03 293 ASN A C 1
ATOM 2438 O O . ASN A 1 293 ? 14.746 21.224 1.202 1.00 62.03 293 ASN A O 1
ATOM 2442 N N . LYS A 1 294 ? 14.675 22.082 -0.885 1.00 50.31 294 LYS A N 1
ATOM 2443 C CA . LYS A 1 294 ? 15.348 23.363 -0.616 1.00 50.31 294 LYS A CA 1
ATOM 2444 C C . LYS A 1 294 ? 14.311 24.469 -0.503 1.00 50.31 294 LYS A C 1
ATOM 2446 O O . LYS A 1 294 ? 14.536 25.364 0.335 1.00 50.31 294 LYS A O 1
#